Protein AF-A0A540KIE6-F1 (afdb_monomer_lite)

Secondary structure (DSSP, 8-state):
-PPP--------PPPSSHHHHHHHHHHHHHHHS-TTS-HHHHHHHHHHTS-GGGSPPPPTT----EETT-BHHHHHHHHHHHT-SEEEEE-TTS-TT--HHHHEEEEEEHHHHHHHHHHHTS---------TTHHHHHHHTTS------SSS---SSSTT----TTHHHHHHTSHHHHH-BGGGT--

pLDDT: mean 74.66, std 22.42, range [34.03, 97.38]

Radius of gyration: 31.2 Å; chains: 1; bounding box: 119×43×54 Å

Foldseek 3Di:
DDDDDPPPPDPPDDQPDLVSVLVVQLVVQLVPDDPPDDPVRSSVVSVVPPDPVSDDDDDPPLADEAEQQAALLVVVVSCVVSVHFKHWYAYPPDDPPDDPVRGTQAMDGPVLVVVVLVVVPDDDPPPDDPDVPVVVVVVVVVDDDDDDDPPPDPDDPPVPPPCPPCNVVCSSVDPVRGRDGNNVRGD

Structure (mmCIF, N/CA/C/O backbone):
data_AF-A0A540KIE6-F1
#
_entry.id   AF-A0A540KIE6-F1
#
loop_
_atom_site.group_PDB
_atom_site.id
_atom_site.type_symbol
_atom_site.label_atom_id
_atom_site.label_alt_id
_atom_site.label_comp_id
_atom_site.label_asym_id
_atom_site.label_entity_id
_atom_site.label_seq_id
_atom_site.pdbx_PDB_ins_code
_atom_site.Cartn_x
_atom_site.Cartn_y
_atom_site.Cartn_z
_atom_site.occupancy
_atom_site.B_iso_or_equiv
_atom_site.auth_seq_id
_atom_site.auth_comp_id
_atom_site.auth_asym_id
_atom_site.auth_atom_id
_atom_site.pdbx_PDB_model_num
ATOM 1 N N . MET A 1 1 ? -58.449 9.244 36.724 1.00 41.16 1 MET A N 1
ATOM 2 C CA . MET A 1 1 ? -58.135 8.186 35.742 1.00 41.16 1 MET A CA 1
ATOM 3 C C . MET A 1 1 ? -56.963 8.678 34.919 1.00 41.16 1 MET A C 1
ATOM 5 O O . MET A 1 1 ? -57.109 9.684 34.240 1.00 41.16 1 MET A O 1
ATOM 9 N N . GLY A 1 2 ? -55.793 8.067 35.103 1.00 37.78 2 GLY A N 1
ATOM 10 C CA . GLY A 1 2 ? -54.572 8.436 34.393 1.00 37.78 2 GLY A CA 1
ATOM 11 C C . GLY A 1 2 ? -54.542 7.791 33.015 1.00 37.78 2 GLY A C 1
ATOM 12 O O . GLY A 1 2 ? -54.806 6.598 32.886 1.00 37.78 2 GLY A O 1
ATOM 13 N N . VAL A 1 3 ? -54.234 8.587 31.999 1.00 39.38 3 VAL A N 1
ATOM 14 C CA . VAL A 1 3 ? -53.802 8.088 30.694 1.00 39.38 3 VAL A CA 1
ATOM 15 C C . VAL A 1 3 ? -52.316 7.730 30.803 1.00 39.38 3 VAL A C 1
ATOM 17 O O . VAL A 1 3 ? -51.543 8.559 31.289 1.00 39.38 3 VAL A O 1
ATOM 20 N N . PRO A 1 4 ? -51.892 6.513 30.427 1.00 41.25 4 PRO A N 1
ATOM 21 C CA . PRO A 1 4 ? -50.485 6.160 30.479 1.00 41.25 4 PRO A CA 1
ATOM 22 C C . PRO A 1 4 ? -49.750 6.895 29.357 1.00 41.25 4 PRO A C 1
ATOM 24 O O . PRO A 1 4 ? -50.141 6.836 28.191 1.00 41.25 4 PRO A O 1
ATOM 27 N N . ALA A 1 5 ? -48.678 7.593 29.724 1.00 40.72 5 ALA A N 1
ATOM 28 C CA . ALA A 1 5 ? -47.692 8.072 28.774 1.00 40.72 5 ALA A CA 1
ATOM 29 C C . ALA A 1 5 ? -47.007 6.848 28.156 1.00 40.72 5 ALA A C 1
ATOM 31 O O . ALA A 1 5 ? -46.321 6.094 28.848 1.00 40.72 5 ALA A O 1
ATOM 32 N N . VAL A 1 6 ? -47.217 6.636 26.858 1.00 41.19 6 VAL A N 1
ATOM 33 C CA . VAL A 1 6 ? -46.386 5.729 26.070 1.00 41.19 6 VAL A CA 1
ATOM 34 C C . VAL A 1 6 ? -44.994 6.350 26.035 1.00 41.19 6 VAL A C 1
ATOM 36 O O . VAL A 1 6 ? -44.764 7.346 25.354 1.00 41.19 6 VAL A O 1
ATOM 39 N N . MET A 1 7 ? -44.080 5.787 26.824 1.00 35.28 7 MET A N 1
ATOM 40 C CA . MET A 1 7 ? -42.651 5.986 26.636 1.00 35.28 7 MET A CA 1
ATOM 41 C C . MET A 1 7 ? -42.306 5.402 25.270 1.00 35.28 7 MET A C 1
ATOM 43 O O . MET A 1 7 ? -42.237 4.187 25.100 1.00 35.28 7 MET A O 1
ATOM 47 N N . THR A 1 8 ? -42.124 6.270 24.281 1.00 37.09 8 THR A N 1
ATOM 48 C CA . THR A 1 8 ? -41.369 5.935 23.080 1.00 37.09 8 THR A CA 1
ATOM 49 C C . THR A 1 8 ? -39.971 5.541 23.542 1.00 37.09 8 THR A C 1
ATOM 51 O O . THR A 1 8 ? -39.165 6.408 23.883 1.00 37.09 8 THR A O 1
ATOM 54 N N . MET A 1 9 ? -39.715 4.232 23.631 1.00 40.41 9 MET A N 1
ATOM 55 C CA . MET A 1 9 ? -38.357 3.696 23.671 1.00 40.41 9 MET A CA 1
ATOM 56 C C . MET A 1 9 ? -37.622 4.337 22.502 1.00 40.41 9 MET A C 1
ATOM 58 O O . MET A 1 9 ? -38.071 4.228 21.361 1.00 40.41 9 MET A O 1
ATOM 62 N N . GLY A 1 10 ? -36.565 5.087 22.809 1.00 37.16 10 GLY A N 1
ATOM 63 C CA . GLY A 1 10 ? -35.717 5.663 21.785 1.00 37.16 10 GLY A CA 1
ATOM 64 C C . GLY A 1 10 ? -35.230 4.531 20.897 1.00 37.16 10 GLY A C 1
ATOM 65 O O . GLY A 1 10 ? -34.537 3.631 21.369 1.00 37.16 10 GLY A O 1
ATOM 66 N N . GLU A 1 11 ? -35.615 4.566 19.624 1.00 41.56 11 GLU A N 1
ATOM 67 C CA . GLU A 1 11 ? -34.842 3.919 18.578 1.00 41.56 11 GLU A CA 1
ATOM 68 C C . GLU A 1 11 ? -33.439 4.524 18.665 1.00 41.56 11 GLU A C 1
ATOM 70 O O . GLU A 1 11 ? -33.181 5.617 18.157 1.00 41.56 11 GLU A O 1
ATOM 75 N N . GLY A 1 12 ? -32.543 3.841 19.383 1.00 48.75 12 GLY A N 1
ATOM 76 C CA . GLY A 1 12 ? -31.109 4.008 19.222 1.00 48.75 12 GLY A CA 1
ATOM 77 C C . GLY A 1 12 ? -30.826 3.702 17.763 1.00 48.75 12 GLY A C 1
ATOM 78 O O . GLY A 1 12 ? -30.823 2.540 17.360 1.00 48.75 12 GLY A O 1
ATOM 79 N N . GLY A 1 13 ? -30.776 4.763 16.956 1.00 53.84 13 GLY A N 1
ATOM 80 C CA . GLY A 1 13 ? -30.792 4.671 15.506 1.00 53.84 13 GLY A CA 1
ATOM 81 C C . GLY A 1 13 ? -29.710 3.717 15.035 1.00 53.84 13 GLY A C 1
ATOM 82 O O . GLY A 1 13 ? -28.558 3.834 15.450 1.00 53.84 13 GLY A O 1
ATOM 83 N N . SER A 1 14 ? -30.091 2.766 14.182 1.00 64.56 14 SER A N 1
ATOM 84 C CA . SER A 1 14 ? -29.147 1.816 13.605 1.00 64.56 14 SER A CA 1
ATOM 85 C C . SER A 1 14 ? -27.935 2.568 13.038 1.00 64.56 14 SER A C 1
ATOM 87 O O . SER A 1 14 ? -28.122 3.618 12.406 1.00 64.56 14 SER A O 1
ATOM 89 N N . PRO A 1 15 ? -26.701 2.080 13.251 1.00 64.94 15 PRO A N 1
ATOM 90 C CA . PRO A 1 15 ? -25.516 2.863 12.929 1.00 64.94 15 PRO A CA 1
ATOM 91 C C . PRO A 1 15 ? -25.488 3.141 11.428 1.00 64.94 15 PRO A C 1
ATOM 93 O O . PRO A 1 15 ? -25.654 2.232 10.611 1.00 64.94 15 PRO A O 1
ATOM 96 N N . ARG A 1 16 ? -25.333 4.420 11.071 1.00 77.38 16 ARG A N 1
ATOM 97 C CA . ARG A 1 16 ? -25.523 4.910 9.695 1.00 77.38 16 ARG A CA 1
ATOM 98 C C . ARG A 1 16 ? -24.433 4.454 8.722 1.00 77.38 16 ARG A C 1
ATOM 100 O O . ARG A 1 16 ? -24.650 4.528 7.517 1.00 77.38 16 ARG A O 1
ATOM 107 N N . SER A 1 17 ? -23.294 3.980 9.225 1.00 86.62 17 SER A N 1
ATOM 108 C CA . SER A 1 17 ? -22.192 3.434 8.430 1.00 86.62 17 SER A CA 1
ATOM 109 C C . SER A 1 17 ? -21.585 2.206 9.125 1.00 86.62 17 SER A C 1
ATOM 111 O O . SER A 1 17 ? -21.769 2.036 10.336 1.00 86.62 17 SER A O 1
ATOM 113 N N . PRO A 1 18 ? -20.900 1.311 8.397 1.00 84.44 18 PRO A N 1
ATOM 114 C CA . PRO A 1 18 ? -20.257 0.154 9.008 1.00 84.44 18 PRO A CA 1
ATOM 115 C C . PRO A 1 18 ? -19.119 0.544 9.971 1.00 84.44 18 PRO A C 1
ATOM 117 O O . PRO A 1 18 ? -18.938 -0.128 10.980 1.00 84.44 18 PRO A O 1
ATOM 120 N N . GLU A 1 19 ? -18.444 1.675 9.759 1.00 88.75 19 GLU A N 1
ATOM 121 C CA . GLU A 1 19 ? -17.469 2.242 10.707 1.00 88.75 19 GLU A CA 1
ATOM 122 C C . GLU A 1 19 ? -18.147 2.661 12.019 1.00 88.75 19 GLU A C 1
ATOM 124 O O . GLU A 1 19 ? -17.619 2.420 13.102 1.00 88.75 19 GLU A O 1
ATOM 129 N N . ALA A 1 20 ? -19.350 3.242 11.943 1.00 89.00 20 ALA A N 1
ATOM 130 C CA . ALA A 1 20 ? -20.111 3.624 13.130 1.00 89.00 20 ALA A CA 1
ATOM 131 C C . ALA A 1 20 ? -20.556 2.404 13.958 1.00 89.00 20 ALA A C 1
ATOM 133 O O . ALA A 1 20 ? -20.648 2.500 15.179 1.00 89.00 20 ALA A O 1
ATOM 134 N N . LYS A 1 21 ? -20.793 1.246 13.318 1.00 89.75 21 LYS A N 1
ATOM 135 C CA . LYS A 1 21 ? -21.078 -0.015 14.030 1.00 89.75 21 LYS A CA 1
ATOM 136 C C . LYS A 1 21 ? -19.885 -0.454 14.876 1.00 89.75 21 LYS A C 1
ATOM 138 O O . LYS A 1 21 ? -20.074 -0.846 16.021 1.00 89.75 21 LYS A O 1
ATOM 143 N N . LEU A 1 22 ? -18.678 -0.361 14.315 1.00 90.62 22 LEU A N 1
ATOM 144 C CA . LEU A 1 22 ? -17.443 -0.693 15.023 1.00 90.62 22 LEU A CA 1
ATOM 145 C C . LEU A 1 22 ? -17.213 0.252 16.209 1.00 90.62 22 LEU A C 1
ATOM 147 O O . LEU A 1 22 ? -16.890 -0.206 17.299 1.00 90.62 22 LEU A O 1
ATOM 151 N N . GLY A 1 23 ? -17.432 1.557 16.013 1.00 90.75 23 GLY A N 1
ATOM 152 C CA . GLY A 1 23 ? -17.342 2.548 17.088 1.00 90.75 23 GLY A CA 1
ATOM 153 C C . GLY A 1 23 ? -18.275 2.228 18.256 1.00 90.75 23 GLY A C 1
ATOM 154 O O . GLY A 1 23 ? -17.824 2.175 19.395 1.00 90.75 23 GLY A O 1
ATOM 155 N N . MET A 1 24 ? -19.540 1.908 17.968 1.00 91.12 24 MET A N 1
ATOM 156 C CA . MET A 1 24 ? -20.500 1.508 19.003 1.00 91.12 24 MET A CA 1
ATOM 157 C C . MET A 1 24 ? -20.101 0.214 19.717 1.00 91.12 24 MET A C 1
ATOM 159 O O . MET A 1 24 ? -20.224 0.132 20.931 1.00 91.12 24 MET A O 1
ATOM 163 N N . GLN A 1 25 ? -19.558 -0.773 18.998 1.00 90.31 25 GLN A N 1
ATOM 164 C CA . GLN A 1 25 ? -19.052 -1.995 19.627 1.00 90.31 25 GLN A CA 1
ATOM 165 C C . GLN A 1 25 ? -17.919 -1.697 20.625 1.00 90.31 25 GLN A C 1
ATOM 167 O O . GLN A 1 25 ? -17.858 -2.309 21.688 1.00 90.31 25 GLN A O 1
ATOM 172 N N . VAL A 1 26 ? -17.021 -0.765 20.295 1.00 91.50 26 VAL A N 1
ATOM 173 C CA . VAL A 1 26 ? -15.937 -0.351 21.200 1.00 91.50 26 VAL A CA 1
ATOM 174 C C . VAL A 1 26 ? -16.486 0.418 22.407 1.00 91.50 26 VAL A C 1
ATOM 176 O O . VAL A 1 26 ? -16.000 0.212 23.516 1.00 91.50 26 VAL A O 1
ATOM 179 N N . GLU A 1 27 ? -17.507 1.258 22.224 1.00 90.94 27 GLU A N 1
ATOM 180 C CA . GLU A 1 27 ? -18.200 1.952 23.322 1.00 90.94 27 GLU A CA 1
ATOM 181 C C . GLU A 1 27 ? -18.899 0.965 24.274 1.00 90.94 27 GLU A C 1
ATOM 183 O O . GLU A 1 27 ? -18.727 1.060 25.489 1.00 90.94 27 GLU A O 1
ATOM 188 N N . ASP A 1 28 ? -19.592 -0.046 23.742 1.00 91.38 28 ASP A N 1
ATOM 189 C CA . ASP A 1 28 ? -20.232 -1.093 24.547 1.00 91.38 28 ASP A CA 1
ATOM 190 C C . ASP A 1 28 ? -19.197 -1.873 25.385 1.00 91.38 28 ASP A C 1
ATOM 192 O O . ASP A 1 28 ? -19.426 -2.172 26.560 1.00 91.38 28 ASP A O 1
ATOM 196 N N . LEU A 1 29 ? -18.030 -2.180 24.800 1.00 90.69 29 LEU A N 1
ATOM 197 C CA . LEU A 1 29 ? -16.915 -2.827 25.506 1.00 90.69 29 LEU A CA 1
ATOM 198 C C . LEU A 1 29 ? -16.292 -1.910 26.566 1.00 90.69 29 LEU A C 1
ATOM 200 O O . LEU A 1 29 ? -15.901 -2.369 27.640 1.00 90.69 29 LEU A O 1
ATOM 204 N N . TRP A 1 30 ? -16.230 -0.608 26.293 1.00 89.62 30 TRP A N 1
ATOM 205 C CA . TRP A 1 30 ? -15.729 0.377 27.240 1.00 89.62 30 TRP A CA 1
ATOM 206 C C . TRP A 1 30 ? -16.597 0.446 28.496 1.00 89.62 30 TRP A C 1
ATOM 208 O O . TRP A 1 30 ? -16.066 0.543 29.604 1.00 89.62 30 TRP A O 1
ATOM 218 N N . ASP A 1 31 ? -17.915 0.374 28.368 1.00 89.12 31 ASP A N 1
ATOM 219 C CA . ASP A 1 31 ? -18.823 0.522 29.508 1.00 89.12 31 ASP A CA 1
ATOM 220 C C . ASP A 1 31 ? -18.789 -0.665 30.479 1.00 89.12 31 ASP A C 1
ATOM 222 O O . ASP A 1 31 ? -19.030 -0.492 31.677 1.00 89.12 31 ASP A O 1
ATOM 226 N N . VAL A 1 32 ? -18.429 -1.858 29.998 1.00 88.12 32 VAL A N 1
ATOM 227 C CA . VAL A 1 32 ? -18.346 -3.077 30.824 1.00 88.12 32 VAL A CA 1
ATOM 228 C C . VAL A 1 32 ? -16.968 -3.312 31.449 1.00 88.12 32 VAL A C 1
ATOM 230 O O . VAL A 1 32 ? -16.832 -4.176 32.317 1.00 88.12 32 VAL A O 1
ATOM 233 N N . GLN A 1 33 ? -15.948 -2.561 31.031 1.00 82.69 33 GLN A N 1
ATOM 234 C CA . GLN A 1 33 ? -14.570 -2.790 31.456 1.00 82.69 33 GLN A CA 1
ATOM 235 C C . GLN A 1 33 ? -14.307 -2.284 32.887 1.00 82.69 33 GLN A C 1
ATOM 237 O O . GLN A 1 33 ? -14.791 -1.224 33.294 1.00 82.69 33 GLN A O 1
ATOM 242 N N . GLU A 1 34 ? -13.519 -3.045 33.658 1.00 76.56 34 GLU A N 1
ATOM 243 C CA . GLU A 1 34 ? -13.349 -2.819 35.098 1.00 76.56 34 GLU A CA 1
ATOM 244 C C . GLU A 1 34 ? -12.796 -1.417 35.448 1.00 76.56 34 GLU A C 1
ATOM 246 O O . GLU A 1 34 ? -11.860 -0.939 34.800 1.00 76.56 34 GLU A O 1
ATOM 251 N N . PRO A 1 35 ? -13.283 -0.771 36.532 1.00 71.81 35 PRO A N 1
ATOM 252 C CA . PRO A 1 35 ? -12.873 0.586 36.925 1.00 71.81 35 PRO A CA 1
ATOM 253 C C . PRO A 1 35 ? -11.397 0.746 37.318 1.00 71.81 35 PRO A C 1
ATOM 255 O O . PRO A 1 35 ? -10.939 1.866 37.522 1.00 71.81 35 PRO A O 1
ATOM 258 N N . GLN A 1 36 ? -10.677 -0.362 37.500 1.00 77.00 36 GLN A N 1
ATOM 259 C CA . GLN A 1 36 ? -9.318 -0.388 38.047 1.00 77.00 36 GLN A CA 1
ATOM 260 C C . GLN A 1 36 ? -8.250 -0.073 36.985 1.00 77.00 36 GLN A C 1
ATOM 262 O O . GLN A 1 36 ? -7.100 0.182 37.338 1.00 77.00 36 GLN A O 1
ATOM 267 N N . LEU A 1 37 ? -8.605 -0.135 35.697 1.00 83.50 37 LEU A N 1
ATOM 268 C CA . LEU A 1 37 ? -7.672 0.086 34.596 1.00 83.50 37 LEU A CA 1
ATOM 269 C C . LEU A 1 37 ? -7.467 1.576 34.331 1.00 83.50 37 LEU A C 1
ATOM 271 O O . LEU A 1 37 ? -8.404 2.377 34.383 1.00 83.50 37 LEU A O 1
ATOM 275 N N . SER A 1 38 ? -6.239 1.949 33.973 1.00 89.19 38 SER A N 1
ATOM 276 C CA . SER A 1 38 ? -5.991 3.272 33.407 1.00 89.19 38 SER A CA 1
ATOM 277 C C . SER A 1 38 ? -6.729 3.430 32.066 1.00 89.19 38 SER A C 1
ATOM 279 O O . SER A 1 38 ? -7.013 2.437 31.391 1.00 89.19 38 SER A O 1
ATOM 281 N N . PRO A 1 39 ? -7.013 4.665 31.612 1.00 88.88 39 PRO A N 1
ATOM 282 C CA . PRO A 1 39 ? -7.710 4.885 30.343 1.00 88.88 39 PRO A CA 1
ATOM 283 C C . PRO A 1 39 ? -7.064 4.189 29.130 1.00 88.88 39 PRO A C 1
ATOM 285 O O . PRO A 1 39 ? -7.780 3.680 28.273 1.00 88.88 39 PRO A O 1
ATOM 288 N N . ASN A 1 40 ? -5.728 4.116 29.072 1.00 90.56 40 ASN A N 1
ATOM 289 C CA . ASN A 1 40 ? -5.012 3.441 27.982 1.00 90.56 40 ASN A CA 1
ATOM 290 C C . ASN A 1 40 ? -5.167 1.916 28.040 1.00 90.56 40 ASN A C 1
ATOM 292 O O . ASN A 1 40 ? -5.411 1.286 27.016 1.00 90.56 40 ASN A O 1
ATOM 296 N N . GLU A 1 41 ? -5.050 1.318 29.227 1.00 91.31 41 GLU A N 1
ATOM 297 C CA . GLU A 1 41 ? -5.246 -0.127 29.410 1.00 91.31 41 GLU A CA 1
ATOM 298 C C . GLU A 1 41 ? -6.687 -0.525 29.100 1.00 91.31 41 GLU A C 1
ATOM 300 O O . GLU A 1 41 ? -6.932 -1.546 28.462 1.00 91.31 41 GLU A O 1
ATOM 305 N N . LYS A 1 42 ? -7.639 0.328 29.488 1.00 91.12 42 LYS A N 1
ATOM 306 C CA . LYS A 1 42 ? -9.052 0.160 29.176 1.00 91.12 42 LYS A CA 1
ATOM 307 C C . LYS A 1 42 ? -9.300 0.175 27.661 1.00 91.12 42 LYS A C 1
ATOM 309 O O . LYS A 1 42 ? -10.012 -0.693 27.165 1.00 91.12 42 LYS A O 1
ATOM 314 N N . LEU A 1 43 ? -8.682 1.105 26.920 1.00 90.88 43 LEU A N 1
ATOM 315 C CA . LEU A 1 43 ? -8.802 1.184 25.455 1.00 90.88 43 LEU A CA 1
ATOM 316 C C . LEU A 1 43 ? -8.187 -0.045 24.778 1.00 90.88 43 LEU A C 1
ATOM 318 O O . LEU A 1 43 ? -8.817 -0.637 23.904 1.00 90.88 43 LEU A O 1
ATOM 322 N N . ASN A 1 44 ? -6.986 -0.446 25.198 1.00 91.56 44 ASN A N 1
ATOM 323 C CA . ASN A 1 44 ? -6.312 -1.622 24.649 1.00 91.56 44 ASN A CA 1
ATOM 324 C C . ASN A 1 44 ? -7.153 -2.889 24.847 1.00 91.56 44 ASN A C 1
ATOM 326 O O . ASN A 1 44 ? -7.364 -3.625 23.888 1.00 91.56 44 ASN A O 1
ATOM 330 N N . ALA A 1 45 ? -7.715 -3.091 26.044 1.00 90.94 45 ALA A N 1
ATOM 331 C CA . ALA A 1 45 ? -8.585 -4.231 26.333 1.00 90.94 45 ALA A CA 1
ATOM 332 C C . ALA A 1 45 ? -9.851 -4.259 25.456 1.00 90.94 45 ALA A C 1
ATOM 334 O O . ALA A 1 45 ? -10.297 -5.330 25.048 1.00 90.94 45 ALA A O 1
ATOM 335 N N . CYS A 1 46 ? -10.413 -3.093 25.112 1.00 91.31 46 CYS A N 1
ATOM 336 C CA . CYS A 1 46 ? -11.539 -3.029 24.176 1.00 91.31 46 CYS A CA 1
ATOM 337 C C . CYS A 1 46 ? -11.129 -3.535 22.784 1.00 91.31 46 CYS A C 1
ATOM 339 O O . CYS A 1 46 ? -11.849 -4.328 22.183 1.00 91.31 46 CYS A O 1
ATOM 341 N N . PHE A 1 47 ? -9.961 -3.124 22.281 1.00 92.00 47 PHE A N 1
ATOM 342 C CA . PHE A 1 47 ? -9.470 -3.565 20.971 1.00 92.00 47 PHE A CA 1
ATOM 343 C C . PHE A 1 47 ? -8.953 -5.011 20.957 1.00 92.00 47 PHE A C 1
ATOM 345 O O . PHE A 1 47 ? -9.032 -5.652 19.913 1.00 92.00 47 PHE A O 1
ATOM 352 N N . GLU A 1 48 ? -8.508 -5.574 22.085 1.00 91.12 48 GLU A N 1
ATOM 353 C CA . GLU A 1 48 ? -8.179 -7.008 22.192 1.00 91.12 48 GLU A CA 1
ATOM 354 C C . GLU A 1 48 ? -9.386 -7.909 21.877 1.00 91.12 48 GLU A C 1
ATOM 356 O O . GLU A 1 48 ? -9.228 -8.993 21.315 1.00 91.12 48 GLU A O 1
ATOM 361 N N . GLY A 1 49 ? -10.601 -7.448 22.196 1.00 87.12 49 GLY A N 1
ATOM 362 C CA . GLY A 1 49 ? -11.851 -8.144 21.886 1.00 87.12 49 GLY A CA 1
ATOM 363 C C . GLY A 1 49 ? -12.363 -7.947 20.454 1.00 87.12 49 GLY A C 1
ATOM 364 O O . GLY A 1 49 ? -13.353 -8.576 20.072 1.00 87.12 49 GLY A O 1
ATOM 365 N N . VAL A 1 50 ? -11.726 -7.085 19.656 1.00 91.62 50 VAL A N 1
ATOM 366 C CA . VAL A 1 50 ? -12.174 -6.718 18.307 1.00 91.62 50 VAL A CA 1
ATOM 367 C C . VAL A 1 50 ? -11.167 -7.237 17.273 1.00 91.62 50 VAL A C 1
ATOM 369 O O . VAL A 1 50 ? -10.092 -6.658 17.116 1.00 91.62 50 VAL A O 1
ATOM 372 N N . PRO A 1 51 ? -11.481 -8.312 16.523 1.00 92.00 51 PRO A N 1
ATOM 373 C CA . PRO A 1 51 ? -10.577 -8.801 15.489 1.00 92.00 51 PRO A CA 1
ATOM 374 C C . PRO A 1 51 ? -10.482 -7.798 14.332 1.00 92.00 51 PRO A C 1
ATOM 376 O O . PRO A 1 51 ? -11.451 -7.115 14.007 1.00 92.00 51 PRO A O 1
ATOM 379 N N . VAL A 1 52 ? -9.348 -7.776 13.625 1.00 89.81 52 VAL A N 1
ATOM 380 C CA . VAL A 1 52 ? -9.150 -6.904 12.446 1.00 89.81 52 VAL A CA 1
ATOM 381 C C . VAL A 1 52 ? -10.211 -7.154 11.362 1.00 89.81 52 VAL A C 1
ATOM 383 O O . VAL A 1 52 ? -10.616 -6.233 10.664 1.00 89.81 52 VAL A O 1
ATOM 386 N N . SER A 1 53 ? -10.744 -8.375 11.267 1.00 89.00 53 SER A N 1
ATOM 387 C CA . SER A 1 53 ? -11.833 -8.720 10.343 1.00 89.00 53 SER A CA 1
ATOM 388 C C . SER A 1 53 ? -13.176 -8.048 10.660 1.00 89.00 53 SER A C 1
ATOM 390 O O . SER A 1 53 ? -14.093 -8.135 9.849 1.00 89.00 53 SER A O 1
ATOM 392 N N . ALA A 1 54 ? -13.332 -7.431 11.837 1.00 90.38 54 ALA A N 1
ATOM 393 C CA . ALA A 1 54 ? -14.518 -6.647 12.183 1.00 90.38 54 ALA A CA 1
ATOM 394 C C . ALA A 1 54 ? -14.512 -5.257 11.527 1.00 90.38 54 ALA A C 1
ATOM 396 O O . ALA A 1 54 ? -15.557 -4.607 11.457 1.00 90.38 54 ALA A O 1
ATOM 397 N N . PHE A 1 55 ? -13.356 -4.798 11.039 1.00 90.00 55 PHE A N 1
ATOM 398 C CA . PHE A 1 55 ? -13.264 -3.545 10.307 1.00 90.00 55 PHE A CA 1
ATOM 399 C C . PHE A 1 55 ? -13.950 -3.691 8.944 1.00 90.00 55 PHE A C 1
ATOM 401 O O . PHE A 1 55 ? -13.855 -4.748 8.313 1.00 90.00 55 PHE A O 1
ATOM 408 N N . PRO A 1 56 ? -14.654 -2.647 8.475 1.00 87.56 56 PRO A N 1
ATOM 409 C CA . PRO A 1 56 ? -15.303 -2.694 7.177 1.00 87.56 56 PRO A CA 1
ATOM 410 C C . PRO A 1 56 ? -14.278 -2.991 6.076 1.00 87.56 56 PRO A C 1
ATOM 412 O O . PRO A 1 56 ? -13.221 -2.352 6.046 1.00 87.56 56 PRO A O 1
ATOM 415 N N . PRO A 1 57 ? -14.574 -3.933 5.163 1.00 81.62 57 PRO A N 1
ATOM 416 C CA . PRO A 1 57 ? -13.706 -4.173 4.026 1.00 81.62 57 PRO A CA 1
ATOM 417 C C . PRO A 1 57 ? -13.649 -2.917 3.156 1.00 81.62 57 PRO A C 1
ATOM 419 O O . PRO A 1 57 ? -14.637 -2.186 3.023 1.00 81.62 57 PRO A O 1
ATOM 422 N N . ALA A 1 58 ? -12.495 -2.688 2.533 1.00 77.44 58 ALA A N 1
ATOM 423 C CA . ALA A 1 58 ? -12.400 -1.681 1.491 1.00 77.44 58 ALA A CA 1
ATOM 424 C C . ALA A 1 58 ? -13.405 -2.016 0.368 1.00 77.44 58 ALA A C 1
ATOM 426 O O . ALA A 1 58 ? -13.607 -3.195 0.061 1.00 77.44 58 ALA A O 1
ATOM 427 N N . PRO A 1 59 ? -14.031 -1.012 -0.267 1.00 79.19 59 PRO A N 1
ATOM 428 C CA . PRO A 1 59 ? -14.806 -1.229 -1.482 1.00 79.19 59 PRO A CA 1
ATOM 429 C C . PRO A 1 59 ? -13.974 -2.002 -2.514 1.00 79.19 59 PRO A C 1
ATOM 431 O O . PRO A 1 59 ? -12.793 -1.700 -2.690 1.00 79.19 59 PRO A O 1
ATOM 434 N N . GLU A 1 60 ? -14.592 -2.951 -3.225 1.00 66.25 60 GLU A N 1
ATOM 435 C CA . GLU A 1 60 ? -13.918 -3.906 -4.132 1.00 66.25 60 GLU A CA 1
ATOM 436 C C . GLU A 1 60 ? -13.021 -3.252 -5.208 1.00 66.25 60 GLU A C 1
ATOM 438 O O . GLU A 1 60 ? -12.139 -3.904 -5.752 1.00 66.25 60 GLU A O 1
ATOM 443 N N . ASN A 1 61 ? -13.187 -1.950 -5.472 1.00 66.19 61 ASN A N 1
ATOM 444 C CA . ASN A 1 61 ? -12.434 -1.194 -6.479 1.00 66.19 61 ASN A CA 1
ATOM 445 C C . ASN A 1 61 ? -11.421 -0.184 -5.903 1.00 66.19 61 ASN A C 1
ATOM 447 O O . ASN A 1 61 ? -10.935 0.669 -6.647 1.00 66.19 61 ASN A O 1
ATOM 451 N N . GLN A 1 62 ? -11.148 -0.195 -4.594 1.00 74.62 62 GLN A N 1
ATOM 452 C CA . GLN A 1 62 ? -10.319 0.843 -3.964 1.00 74.62 62 GLN A CA 1
ATOM 453 C C . GLN A 1 62 ? -8.869 0.417 -3.694 1.00 74.62 62 GLN A C 1
ATOM 455 O O . GLN A 1 62 ? -8.010 1.283 -3.524 1.00 74.62 62 GLN A O 1
ATOM 460 N N . VAL A 1 63 ? -8.571 -0.883 -3.666 1.00 86.56 63 VAL A N 1
ATOM 461 C CA . VAL A 1 63 ? -7.202 -1.353 -3.423 1.00 86.56 63 VAL A CA 1
ATOM 462 C C . VAL A 1 63 ? -6.414 -1.295 -4.727 1.00 86.56 63 VAL A C 1
ATOM 464 O O . VAL A 1 63 ? -6.733 -1.982 -5.692 1.00 86.56 63 VAL A O 1
ATOM 467 N N . ILE A 1 64 ? -5.393 -0.441 -4.754 1.00 93.19 64 ILE A N 1
ATOM 468 C CA . ILE A 1 64 ? -4.449 -0.349 -5.867 1.00 93.19 64 ILE A CA 1
ATOM 469 C C . ILE A 1 64 ? -3.268 -1.248 -5.547 1.00 93.19 64 ILE A C 1
ATOM 471 O O . ILE A 1 64 ? -2.579 -1.033 -4.554 1.00 93.19 64 ILE A O 1
ATOM 475 N N . GLU A 1 65 ? -3.043 -2.239 -6.396 1.00 94.38 65 GLU A N 1
ATOM 476 C CA . GLU A 1 65 ? -1.925 -3.170 -6.301 1.00 94.38 65 GLU A CA 1
ATOM 477 C C . GLU A 1 65 ? -0.877 -2.826 -7.359 1.00 94.38 65 GLU A C 1
ATOM 479 O O . GLU A 1 65 ? -1.214 -2.424 -8.476 1.00 94.38 65 GLU A O 1
ATOM 484 N N . ILE A 1 66 ? 0.400 -2.990 -7.019 1.00 96.94 66 ILE A N 1
ATOM 485 C CA . ILE A 1 66 ? 1.514 -2.761 -7.942 1.00 96.94 66 ILE A CA 1
ATOM 486 C C . ILE A 1 66 ? 2.195 -4.097 -8.225 1.00 96.94 66 ILE A C 1
ATOM 488 O O . ILE A 1 66 ? 2.540 -4.834 -7.308 1.00 96.94 66 ILE A O 1
ATOM 492 N N . LYS A 1 67 ? 2.393 -4.434 -9.501 1.00 97.25 67 LYS A N 1
ATOM 493 C CA . LYS A 1 67 ? 3.066 -5.682 -9.884 1.00 97.25 67 LYS A CA 1
ATOM 494 C C . LYS A 1 67 ? 4.559 -5.622 -9.577 1.00 97.25 67 LYS A C 1
ATOM 496 O O . LYS A 1 67 ? 5.177 -4.573 -9.763 1.00 97.25 67 LYS A O 1
ATOM 501 N N . SER A 1 68 ? 5.148 -6.747 -9.189 1.00 97.25 68 SER A N 1
ATOM 502 C CA . SER A 1 68 ? 6.556 -6.856 -8.798 1.00 97.25 68 SER A CA 1
ATOM 503 C C . SER A 1 68 ? 7.544 -6.529 -9.934 1.00 97.25 68 SER A C 1
ATOM 505 O O . SER A 1 68 ? 8.659 -6.086 -9.669 1.00 97.25 68 SER A O 1
ATOM 507 N N . ASP A 1 69 ? 7.141 -6.675 -11.201 1.00 97.06 69 ASP A N 1
ATOM 508 C CA . ASP A 1 69 ? 7.910 -6.292 -12.398 1.00 97.06 69 ASP A CA 1
ATOM 509 C C . ASP A 1 69 ? 7.718 -4.829 -12.849 1.00 97.06 69 ASP A C 1
ATOM 511 O O . ASP A 1 69 ? 8.370 -4.383 -13.798 1.00 97.06 69 ASP A O 1
ATOM 515 N N . THR A 1 70 ? 6.851 -4.062 -12.177 1.00 97.38 70 THR A N 1
ATOM 516 C CA . THR A 1 70 ? 6.644 -2.633 -12.459 1.00 97.38 70 THR A CA 1
ATOM 517 C C . THR A 1 70 ? 7.939 -1.868 -12.190 1.00 97.38 70 THR A C 1
ATOM 519 O O . THR A 1 70 ? 8.593 -2.104 -11.175 1.00 97.38 70 THR A O 1
ATOM 522 N N . SER A 1 71 ? 8.317 -0.925 -13.058 1.00 95.44 71 SER A N 1
ATOM 523 C CA . SER A 1 71 ? 9.468 -0.052 -12.791 1.00 95.44 71 SER A CA 1
ATOM 524 C C . SER A 1 71 ? 9.169 0.958 -11.682 1.00 95.44 71 SER A C 1
ATOM 526 O O . SER A 1 71 ? 8.020 1.366 -11.502 1.00 95.44 71 SER A O 1
ATOM 528 N N . LEU A 1 72 ? 10.196 1.445 -10.977 1.00 93.94 72 LEU A N 1
ATOM 529 C CA . LEU A 1 72 ? 10.011 2.489 -9.957 1.00 93.94 72 LEU A CA 1
ATOM 530 C C . LEU A 1 72 ? 9.365 3.757 -10.524 1.00 93.94 72 LEU A C 1
ATOM 532 O O . LEU A 1 72 ? 8.507 4.360 -9.879 1.00 93.94 72 LEU A O 1
ATOM 536 N N . ALA A 1 73 ? 9.733 4.135 -11.750 1.00 93.25 73 ALA A N 1
ATOM 537 C CA . ALA A 1 73 ? 9.142 5.277 -12.439 1.00 93.25 73 ALA A CA 1
ATOM 538 C C . ALA A 1 73 ? 7.623 5.130 -12.610 1.00 93.25 73 ALA A C 1
ATOM 540 O O . ALA A 1 73 ? 6.873 6.071 -12.335 1.00 93.25 73 ALA A O 1
ATOM 541 N N . GLU A 1 74 ? 7.166 3.949 -13.031 1.00 95.62 74 GLU A N 1
ATOM 542 C CA . GLU A 1 74 ? 5.739 3.693 -13.208 1.00 95.62 74 GLU A CA 1
ATOM 543 C C . GLU A 1 74 ? 5.033 3.520 -11.855 1.00 95.62 74 GLU A C 1
ATOM 545 O O . GLU A 1 74 ? 3.933 4.040 -11.682 1.00 95.62 74 GLU A O 1
ATOM 550 N N . ALA A 1 75 ? 5.682 2.914 -10.856 1.00 95.75 75 ALA A N 1
ATOM 551 C CA . ALA A 1 75 ? 5.150 2.817 -9.497 1.00 95.75 75 ALA A CA 1
ATOM 552 C C . ALA A 1 75 ? 4.896 4.204 -8.879 1.00 95.75 75 ALA A C 1
ATOM 554 O O . ALA A 1 75 ? 3.796 4.477 -8.401 1.00 95.75 75 ALA A O 1
ATOM 555 N N . VAL A 1 76 ? 5.860 5.130 -8.969 1.00 94.62 76 VAL A N 1
ATOM 556 C CA . VAL A 1 76 ? 5.694 6.527 -8.522 1.00 94.62 76 VAL A CA 1
ATOM 557 C C . VAL A 1 76 ? 4.539 7.215 -9.243 1.00 94.62 76 VAL A C 1
ATOM 559 O O . VAL A 1 76 ? 3.766 7.955 -8.625 1.00 94.62 76 VAL A O 1
ATOM 562 N N . LYS A 1 77 ? 4.389 6.966 -10.546 1.00 95.31 77 LYS A N 1
ATOM 563 C CA . LYS A 1 77 ? 3.284 7.507 -11.338 1.00 95.31 77 LYS A CA 1
ATOM 564 C C . LYS A 1 77 ? 1.933 6.956 -10.880 1.00 95.31 77 LYS A C 1
ATOM 566 O O . LYS A 1 77 ? 1.023 7.759 -10.687 1.00 95.31 77 LYS A O 1
ATOM 571 N N . ILE A 1 78 ? 1.815 5.649 -10.635 1.00 96.00 78 ILE A N 1
ATOM 572 C CA . ILE A 1 78 ? 0.601 5.014 -10.096 1.00 96.00 78 ILE A CA 1
ATOM 573 C C . ILE A 1 78 ? 0.244 5.632 -8.738 1.00 96.00 78 ILE A C 1
ATOM 575 O O . ILE A 1 78 ? -0.854 6.165 -8.575 1.00 96.00 78 ILE A O 1
ATOM 579 N N . LEU A 1 79 ? 1.184 5.654 -7.788 1.00 95.38 79 LEU A N 1
ATOM 580 C CA . LEU A 1 79 ? 0.951 6.215 -6.452 1.00 95.38 79 LEU A CA 1
ATOM 581 C C . LEU A 1 79 ? 0.488 7.683 -6.527 1.00 95.38 79 LEU A C 1
ATOM 583 O O . LEU A 1 79 ? -0.491 8.073 -5.887 1.00 95.38 79 LEU A O 1
ATOM 587 N N . SER A 1 80 ? 1.127 8.483 -7.388 1.00 95.25 80 SER A N 1
ATOM 588 C CA . SER A 1 80 ? 0.787 9.898 -7.598 1.00 95.25 80 SER A CA 1
ATOM 589 C C . SER A 1 80 ? -0.598 10.093 -8.221 1.00 95.25 80 SER A C 1
ATOM 591 O O . SER A 1 80 ? -1.376 10.926 -7.753 1.00 95.25 80 SER A O 1
ATOM 593 N N . GLN A 1 81 ? -0.925 9.336 -9.274 1.00 96.00 81 GLN A N 1
ATOM 594 C CA . GLN A 1 81 ? -2.212 9.423 -9.973 1.00 96.00 81 GLN A CA 1
ATOM 595 C C . GLN A 1 81 ? -3.378 9.036 -9.062 1.00 96.00 81 GLN A C 1
ATOM 597 O O . GLN A 1 81 ? -4.427 9.682 -9.092 1.00 96.00 81 GLN A O 1
ATOM 602 N N . HIS A 1 82 ? -3.169 8.026 -8.218 1.00 93.94 82 HIS A N 1
ATOM 603 C CA . HIS A 1 82 ? -4.161 7.543 -7.264 1.00 93.94 82 HIS A CA 1
ATOM 604 C C . HIS A 1 82 ? -4.155 8.309 -5.932 1.00 93.94 82 HIS A C 1
ATOM 606 O O . HIS A 1 82 ? -5.045 8.096 -5.112 1.00 93.94 82 HIS A O 1
ATOM 612 N N . LYS A 1 83 ? -3.217 9.251 -5.737 1.00 94.69 83 LYS A N 1
ATOM 613 C CA . LYS A 1 83 ? -3.063 10.067 -4.518 1.00 94.69 83 LYS A CA 1
ATOM 614 C C . LYS A 1 83 ? -2.902 9.217 -3.252 1.00 94.69 83 LYS A C 1
ATOM 616 O O . LYS A 1 83 ? -3.456 9.545 -2.204 1.00 94.69 83 LYS A O 1
ATOM 621 N N . ILE A 1 84 ? -2.140 8.133 -3.361 1.00 94.50 84 ILE A N 1
ATOM 622 C CA . ILE A 1 84 ? -1.820 7.213 -2.265 1.00 94.50 84 ILE A CA 1
ATOM 623 C C . ILE A 1 84 ? -0.316 7.229 -1.993 1.00 94.50 84 ILE A C 1
ATOM 625 O O . ILE A 1 84 ? 0.478 7.550 -2.875 1.00 94.50 84 ILE A O 1
ATOM 629 N N . LEU A 1 85 ? 0.078 6.918 -0.758 1.00 94.75 85 LEU A N 1
ATOM 630 C CA . LEU A 1 85 ? 1.485 6.957 -0.342 1.00 94.75 85 LEU A CA 1
ATOM 631 C C . LEU A 1 85 ? 2.187 5.602 -0.426 1.00 94.75 85 LEU A C 1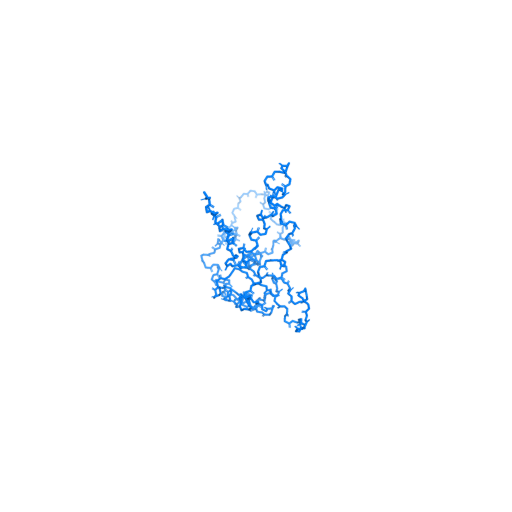
ATOM 633 O O . LEU A 1 85 ? 3.418 5.553 -0.456 1.00 94.75 85 LEU A O 1
ATOM 637 N N . SER A 1 86 ? 1.404 4.530 -0.466 1.00 95.69 86 SER A N 1
ATOM 638 C CA . SER A 1 86 ? 1.882 3.161 -0.513 1.00 95.69 86 SER A CA 1
ATOM 639 C C . SER A 1 86 ? 0.873 2.244 -1.197 1.00 95.69 86 SER A C 1
ATOM 641 O O . SER A 1 86 ? -0.308 2.583 -1.312 1.00 95.69 86 SER A O 1
ATOM 643 N N . ALA A 1 87 ? 1.352 1.094 -1.663 1.00 96.12 87 ALA A N 1
ATOM 644 C CA . ALA A 1 87 ? 0.536 0.046 -2.257 1.00 96.12 87 ALA A CA 1
ATOM 645 C C . ALA A 1 87 ? 1.163 -1.338 -2.007 1.00 96.12 87 ALA A C 1
ATOM 647 O O . ALA A 1 87 ? 2.392 -1.453 -1.997 1.00 96.12 87 ALA A O 1
ATOM 648 N N . PRO A 1 88 ? 0.352 -2.392 -1.816 1.00 95.50 88 PRO A N 1
ATOM 649 C CA . PRO A 1 88 ? 0.848 -3.762 -1.779 1.00 95.50 88 PRO A CA 1
ATOM 650 C C . PRO A 1 88 ? 1.465 -4.163 -3.123 1.00 95.50 88 PRO A C 1
ATOM 652 O O . PRO A 1 88 ? 1.005 -3.746 -4.192 1.00 95.50 88 PRO A O 1
ATOM 655 N N . VAL A 1 89 ? 2.499 -4.998 -3.050 1.00 97.38 89 VAL A N 1
ATOM 656 C CA . VAL A 1 89 ? 3.247 -5.474 -4.213 1.00 97.38 89 VAL A CA 1
ATOM 657 C C . VAL A 1 89 ? 2.895 -6.923 -4.494 1.00 97.38 89 VAL A C 1
ATOM 659 O O . VAL A 1 89 ? 3.157 -7.794 -3.668 1.00 97.38 89 VAL A O 1
ATOM 662 N N . VAL A 1 90 ? 2.306 -7.169 -5.662 1.00 96.44 90 VAL A N 1
ATOM 663 C CA . VAL A 1 90 ? 1.884 -8.499 -6.114 1.00 96.44 90 VAL A CA 1
ATOM 664 C C . VAL A 1 90 ? 3.023 -9.175 -6.852 1.00 96.44 90 VAL A C 1
ATOM 666 O O . VAL A 1 90 ? 3.562 -8.607 -7.805 1.00 96.44 90 VAL A O 1
ATOM 669 N N . ASP A 1 91 ? 3.354 -10.397 -6.450 1.00 96.69 91 ASP A N 1
ATOM 670 C CA . ASP A 1 91 ? 4.295 -11.222 -7.189 1.00 96.69 91 ASP A CA 1
ATOM 671 C C . ASP A 1 91 ? 3.677 -11.707 -8.503 1.00 96.69 91 ASP A C 1
ATOM 673 O O . ASP A 1 91 ? 2.679 -12.424 -8.515 1.00 96.69 91 ASP A O 1
ATOM 677 N N . VAL A 1 92 ? 4.274 -11.312 -9.627 1.00 96.62 92 VAL A N 1
ATOM 678 C CA . VAL A 1 92 ? 3.849 -11.773 -10.956 1.00 96.62 92 VAL A CA 1
ATOM 679 C C . VAL A 1 92 ? 4.197 -13.235 -11.217 1.00 96.62 92 VAL A C 1
ATOM 681 O O . VAL A 1 92 ? 3.627 -13.830 -12.130 1.00 96.62 92 VAL A O 1
ATOM 684 N N . ASP A 1 93 ? 5.128 -13.795 -10.444 1.00 95.69 93 ASP A N 1
ATOM 685 C CA . ASP A 1 93 ? 5.557 -15.186 -10.559 1.00 95.69 93 ASP A CA 1
ATOM 686 C C . ASP A 1 93 ? 4.671 -16.129 -9.707 1.00 95.69 93 ASP A C 1
ATOM 688 O O . ASP A 1 93 ? 4.743 -17.354 -9.852 1.00 95.69 93 ASP A O 1
ATOM 692 N N . ALA A 1 94 ? 3.789 -15.578 -8.859 1.00 95.19 94 ALA A N 1
ATOM 693 C CA . ALA A 1 94 ? 2.846 -16.343 -8.049 1.00 95.19 94 ALA A CA 1
ATOM 694 C C . ALA A 1 94 ? 1.619 -16.826 -8.862 1.00 95.19 94 ALA A C 1
ATOM 696 O O . ALA A 1 94 ? 1.123 -16.110 -9.736 1.00 95.19 94 ALA A O 1
ATOM 697 N N . PRO A 1 95 ? 1.073 -18.026 -8.568 1.00 94.62 95 PRO A N 1
ATOM 698 C CA . PRO A 1 95 ? -0.169 -18.513 -9.177 1.00 94.62 95 PRO A CA 1
ATOM 699 C C . PRO A 1 95 ? -1.378 -17.589 -8.949 1.00 94.62 95 PRO A C 1
ATOM 701 O O . PRO A 1 95 ? -1.484 -16.925 -7.919 1.00 94.62 95 PRO A O 1
ATOM 704 N N . GLU A 1 96 ? -2.361 -17.600 -9.857 1.00 89.44 96 GLU A N 1
ATOM 705 C CA . GLU A 1 96 ? -3.584 -16.788 -9.704 1.00 89.44 96 GLU A CA 1
ATOM 706 C C . GLU A 1 96 ? -4.397 -17.161 -8.450 1.00 89.44 96 GLU A C 1
ATOM 708 O O . GLU A 1 96 ? -5.021 -16.298 -7.829 1.00 89.44 96 GLU A O 1
ATOM 713 N N . ASP A 1 97 ? -4.365 -18.430 -8.041 1.00 92.88 97 ASP A N 1
ATOM 714 C CA . ASP A 1 97 ? -5.023 -18.964 -6.845 1.00 92.88 97 ASP A CA 1
ATOM 715 C C . ASP A 1 97 ? -4.123 -18.961 -5.598 1.00 92.88 97 ASP A C 1
ATOM 717 O O . ASP A 1 97 ? -4.494 -19.527 -4.566 1.00 92.88 97 ASP A O 1
ATOM 721 N N . ALA A 1 98 ? -2.962 -18.299 -5.672 1.00 93.25 98 ALA A N 1
ATOM 722 C CA . ALA A 1 98 ? -2.044 -18.161 -4.554 1.00 93.25 98 ALA A CA 1
ATOM 723 C C . ALA A 1 98 ? -2.736 -17.559 -3.326 1.00 93.25 98 ALA A C 1
ATOM 725 O O . ALA A 1 98 ? -3.536 -16.616 -3.416 1.00 93.25 98 ALA A O 1
ATOM 726 N N . SER A 1 99 ? -2.385 -18.097 -2.158 1.00 94.12 99 SER A N 1
ATOM 727 C CA . SER A 1 99 ? -2.804 -17.528 -0.886 1.00 94.12 99 SER A CA 1
ATOM 728 C C . SER A 1 99 ? -2.185 -16.135 -0.702 1.00 94.12 99 SER A C 1
ATOM 730 O O . SER A 1 99 ? -1.198 -15.793 -1.350 1.00 94.12 99 SER A O 1
ATOM 732 N N . TRP A 1 100 ? -2.749 -15.306 0.181 1.00 90.88 100 TRP A N 1
ATOM 733 C CA . TRP A 1 100 ? -2.287 -13.920 0.347 1.00 90.88 100 TRP A CA 1
ATOM 734 C C . TRP A 1 100 ? -0.788 -13.815 0.680 1.00 90.88 100 TRP A C 1
ATOM 736 O O . TRP A 1 100 ? -0.141 -12.875 0.230 1.00 90.88 100 TRP A O 1
ATOM 746 N N . ILE A 1 101 ? -0.232 -14.774 1.430 1.00 91.94 101 ILE A N 1
ATOM 747 C CA . ILE A 1 101 ? 1.175 -14.736 1.853 1.00 91.94 101 ILE A CA 1
ATOM 748 C C . ILE A 1 101 ? 2.141 -15.043 0.706 1.00 91.94 101 ILE A C 1
ATOM 750 O O . ILE A 1 101 ? 3.274 -14.581 0.727 1.00 91.94 101 ILE A O 1
ATOM 754 N N . ASP A 1 102 ? 1.678 -15.791 -0.296 1.00 9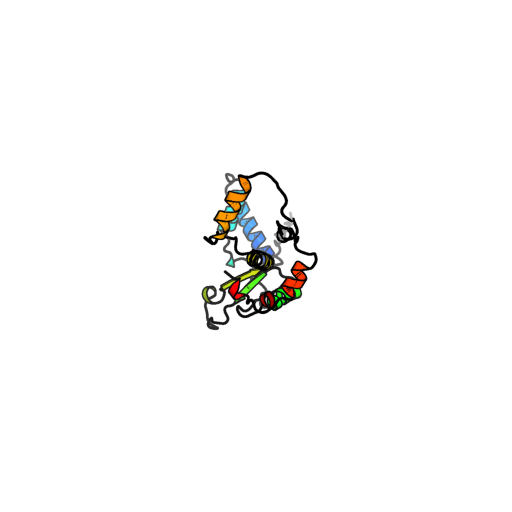3.56 102 ASP A N 1
ATOM 755 C CA . ASP A 1 102 ? 2.452 -16.110 -1.495 1.00 93.56 102 ASP A CA 1
ATOM 756 C C . ASP A 1 102 ? 2.216 -15.069 -2.600 1.00 93.56 102 ASP A C 1
ATOM 758 O O . ASP A 1 102 ? 3.065 -14.858 -3.458 1.00 93.56 102 ASP A O 1
ATOM 762 N N . ARG A 1 103 ? 1.050 -14.408 -2.589 1.00 95.12 103 ARG A N 1
ATOM 763 C CA . ARG A 1 103 ? 0.673 -13.399 -3.584 1.00 95.12 103 ARG A CA 1
ATOM 764 C C . ARG A 1 103 ? 1.381 -12.061 -3.374 1.00 95.12 103 ARG A C 1
ATOM 766 O O . ARG A 1 103 ? 1.689 -11.399 -4.362 1.00 95.12 103 ARG A O 1
ATOM 773 N N . TYR A 1 104 ? 1.581 -11.623 -2.130 1.00 95.38 104 TYR A N 1
ATOM 774 C CA . TYR A 1 104 ? 2.145 -10.302 -1.834 1.00 95.38 104 TYR A CA 1
ATOM 775 C C . TYR A 1 104 ? 3.547 -10.408 -1.234 1.00 95.38 104 TYR A C 1
ATOM 777 O O . TYR A 1 104 ? 3.724 -10.994 -0.170 1.00 95.38 104 TYR A O 1
ATOM 785 N N . ILE A 1 105 ? 4.529 -9.771 -1.878 1.00 95.38 105 ILE A N 1
ATOM 786 C CA . ILE A 1 105 ? 5.945 -9.793 -1.449 1.00 95.38 105 ILE A CA 1
ATOM 787 C C . ILE A 1 105 ? 6.325 -8.621 -0.541 1.00 95.38 105 ILE A C 1
ATOM 789 O O . ILE A 1 105 ? 7.447 -8.556 -0.054 1.00 95.38 105 ILE A O 1
ATOM 793 N N . GLY A 1 106 ? 5.408 -7.678 -0.326 1.00 94.75 106 GLY A N 1
ATOM 794 C CA . GLY A 1 106 ? 5.639 -6.521 0.528 1.00 94.75 106 GLY A CA 1
ATOM 795 C C . GLY A 1 106 ? 4.760 -5.334 0.159 1.00 94.75 106 GLY A C 1
ATOM 796 O O . GLY A 1 106 ? 3.715 -5.470 -0.483 1.00 94.75 106 GLY A O 1
ATOM 797 N N . ILE A 1 107 ? 5.203 -4.153 0.579 1.00 95.44 107 ILE A N 1
ATOM 798 C CA . ILE A 1 107 ? 4.559 -2.869 0.304 1.00 95.44 107 ILE A CA 1
ATOM 799 C C . ILE A 1 107 ? 5.606 -1.948 -0.310 1.00 95.44 107 ILE A C 1
ATOM 801 O O . ILE A 1 107 ? 6.716 -1.840 0.201 1.00 95.44 107 ILE A O 1
ATOM 805 N N . VAL A 1 108 ? 5.234 -1.245 -1.376 1.00 96.19 108 VAL A N 1
ATOM 806 C CA . VAL A 1 108 ? 6.030 -0.142 -1.909 1.00 96.19 108 VAL A CA 1
ATOM 807 C C . VAL A 1 108 ? 5.457 1.172 -1.401 1.00 96.19 108 VAL A C 1
ATOM 809 O O . VAL A 1 108 ? 4.249 1.396 -1.453 1.00 96.19 108 VAL A O 1
ATOM 812 N N . GLU A 1 109 ? 6.320 2.050 -0.906 1.00 94.56 109 GLU A N 1
ATOM 813 C CA . GLU A 1 109 ? 5.953 3.363 -0.378 1.00 94.56 109 GLU A CA 1
ATOM 814 C C . GLU A 1 109 ? 6.925 4.444 -0.852 1.00 94.56 109 GLU A C 1
ATOM 816 O O . GLU A 1 109 ? 8.103 4.178 -1.094 1.00 94.56 109 GLU A O 1
ATOM 821 N N . PHE A 1 110 ? 6.454 5.692 -0.956 1.00 91.50 110 PHE A N 1
ATOM 822 C CA . PHE A 1 110 ? 7.313 6.818 -1.346 1.00 91.50 110 PHE A CA 1
ATOM 823 C C . PHE A 1 110 ? 8.537 6.969 -0.440 1.00 91.50 110 PHE A C 1
ATOM 825 O O . PHE A 1 110 ? 9.630 7.236 -0.937 1.00 91.50 110 PHE A O 1
ATOM 832 N N . ALA A 1 111 ? 8.365 6.794 0.874 1.00 90.75 111 ALA A N 1
ATOM 833 C CA . ALA A 1 111 ? 9.467 6.8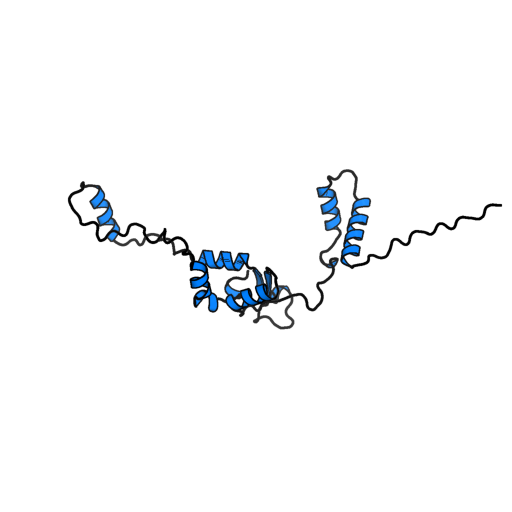69 1.827 1.00 90.75 111 ALA A CA 1
ATOM 834 C C . ALA A 1 111 ? 10.520 5.788 1.536 1.00 90.75 111 ALA A C 1
ATOM 836 O O . ALA A 1 111 ? 11.695 6.117 1.394 1.00 90.75 111 ALA A O 1
ATOM 837 N N . GLY A 1 112 ? 10.091 4.540 1.340 1.00 90.50 112 GLY A N 1
ATOM 838 C CA . GLY A 1 112 ? 10.945 3.421 0.941 1.00 90.50 112 GLY A CA 1
ATOM 839 C C . GLY A 1 112 ? 11.690 3.669 -0.372 1.00 90.50 112 GLY A C 1
ATOM 840 O O . GLY A 1 112 ? 12.899 3.468 -0.427 1.00 90.50 112 GLY A O 1
ATOM 841 N N . ILE A 1 113 ? 11.019 4.204 -1.398 1.00 89.81 113 ILE A N 1
ATOM 842 C CA . ILE A 1 113 ? 11.661 4.567 -2.675 1.00 89.81 113 ILE A CA 1
ATOM 843 C C . ILE A 1 113 ? 12.746 5.630 -2.459 1.00 89.81 113 ILE A C 1
ATOM 845 O O . ILE A 1 113 ? 13.853 5.489 -2.975 1.00 89.81 113 ILE A O 1
ATOM 849 N N . VAL A 1 114 ? 12.457 6.684 -1.688 1.00 86.69 114 VAL A N 1
ATOM 850 C CA . VAL A 1 114 ? 13.421 7.760 -1.398 1.00 86.69 114 VAL A CA 1
ATOM 851 C C . VAL A 1 114 ? 14.610 7.235 -0.594 1.00 86.69 114 VAL A C 1
ATOM 853 O O . VAL A 1 114 ? 15.752 7.547 -0.924 1.00 86.69 114 VAL A O 1
ATOM 856 N N . VAL A 1 115 ? 14.365 6.428 0.439 1.00 87.38 115 VAL A N 1
ATOM 857 C CA . VAL A 1 115 ? 15.424 5.823 1.259 1.00 87.38 115 VAL A CA 1
ATOM 858 C C . VAL A 1 115 ? 16.297 4.903 0.415 1.00 87.38 115 VAL A C 1
ATOM 860 O O . VAL A 1 115 ? 17.521 5.001 0.479 1.00 87.38 115 VAL A O 1
ATOM 863 N N . TRP A 1 116 ? 15.687 4.056 -0.414 1.00 86.69 116 TRP A N 1
ATOM 864 C CA . TRP A 1 116 ? 16.415 3.167 -1.311 1.00 86.69 116 TRP A CA 1
ATOM 865 C C . TRP A 1 116 ? 17.292 3.963 -2.283 1.00 86.69 116 TRP A C 1
ATOM 867 O O . TRP A 1 116 ? 18.490 3.714 -2.375 1.00 86.69 116 TRP A O 1
ATOM 877 N N . ILE A 1 117 ? 16.734 4.995 -2.917 1.00 82.38 117 ILE A N 1
ATOM 878 C CA . ILE A 1 117 ? 17.459 5.934 -3.781 1.00 82.38 117 ILE A CA 1
ATOM 879 C C . ILE A 1 117 ? 18.689 6.528 -3.079 1.00 82.38 117 ILE A C 1
ATOM 881 O O . ILE A 1 117 ? 19.779 6.555 -3.653 1.00 82.38 117 ILE A O 1
ATOM 885 N N . LEU A 1 118 ? 18.518 7.014 -1.847 1.00 81.50 118 LEU A N 1
ATOM 886 C CA . LEU A 1 118 ? 19.600 7.636 -1.089 1.00 81.50 118 LEU A CA 1
ATOM 887 C C . LEU A 1 118 ? 20.687 6.615 -0.756 1.00 81.50 118 LEU A C 1
ATOM 889 O O . LEU A 1 118 ? 21.869 6.919 -0.905 1.00 81.50 118 LEU A O 1
ATOM 893 N N . HIS A 1 119 ? 20.301 5.397 -0.379 1.00 82.00 119 HIS A N 1
ATOM 894 C CA . HIS A 1 119 ? 21.248 4.330 -0.075 1.00 82.00 119 HIS A CA 1
ATOM 895 C C . HIS A 1 119 ? 22.095 3.935 -1.292 1.00 82.00 119 HIS A C 1
ATOM 897 O O . HIS A 1 119 ? 23.301 3.746 -1.173 1.00 82.00 119 HIS A O 1
ATOM 903 N N . GLN A 1 120 ? 21.490 3.877 -2.480 1.00 73.94 120 GLN A N 1
ATOM 904 C CA . GLN A 1 120 ? 22.205 3.559 -3.722 1.00 73.94 120 GLN A CA 1
ATOM 905 C C . GLN A 1 120 ? 23.122 4.698 -4.190 1.00 73.94 120 GLN A C 1
ATOM 907 O O . GLN A 1 120 ? 24.063 4.464 -4.944 1.00 73.94 120 GLN A O 1
ATOM 912 N N . SER A 1 121 ? 22.863 5.931 -3.746 1.00 68.19 121 SER A N 1
ATOM 913 C CA . SER A 1 121 ? 23.715 7.085 -4.044 1.00 68.19 121 SER A CA 1
ATOM 914 C C . SER A 1 121 ? 24.966 7.179 -3.162 1.00 68.19 121 SER A C 1
ATOM 916 O O . SER A 1 121 ? 25.837 8.003 -3.439 1.00 68.19 121 SER A O 1
ATOM 918 N N . GLU A 1 122 ? 25.077 6.353 -2.116 1.00 68.44 122 GLU A N 1
ATOM 919 C CA . GLU A 1 122 ? 26.255 6.342 -1.252 1.00 68.44 122 GLU A CA 1
ATOM 920 C C . GLU A 1 122 ? 27.442 5.706 -2.000 1.00 68.44 122 GLU A C 1
ATOM 922 O O . GLU A 1 122 ? 27.357 4.554 -2.438 1.00 68.44 122 GLU A O 1
ATOM 927 N N . PRO A 1 123 ? 28.569 6.422 -2.181 1.00 57.53 123 PRO A N 1
ATOM 928 C CA . PRO A 1 123 ? 29.739 5.830 -2.804 1.00 57.53 123 PRO A CA 1
ATOM 929 C C . PRO A 1 123 ? 30.242 4.671 -1.933 1.00 57.53 123 PRO A C 1
ATOM 931 O O . PRO A 1 123 ? 30.233 4.781 -0.702 1.00 57.53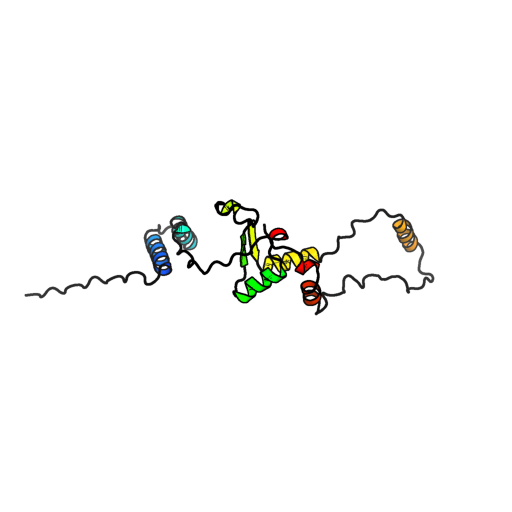 123 PRO A O 1
ATOM 934 N N . PRO A 1 124 ? 30.733 3.567 -2.528 1.00 53.94 124 PRO A N 1
ATOM 935 C CA . PRO A 1 124 ? 31.362 2.508 -1.758 1.00 53.94 124 PRO A CA 1
ATOM 936 C C . PRO A 1 124 ? 32.514 3.128 -0.969 1.00 53.94 124 PRO A C 1
ATOM 938 O O . PRO A 1 124 ? 33.492 3.603 -1.547 1.00 53.94 124 PRO A O 1
ATOM 941 N N . SER A 1 125 ? 32.371 3.170 0.358 1.00 45.53 125 SER A N 1
ATOM 942 C CA . SER A 1 125 ? 33.396 3.696 1.255 1.00 45.53 125 SER A CA 1
ATOM 943 C C . SER A 1 125 ? 34.760 3.126 0.850 1.00 45.53 125 SER A C 1
ATOM 945 O O . SER A 1 125 ? 34.854 1.905 0.657 1.00 45.53 125 SER A O 1
ATOM 947 N N . PRO A 1 126 ? 35.820 3.947 0.715 1.00 47.62 126 PRO A N 1
ATOM 948 C CA . PRO A 1 126 ? 37.151 3.441 0.440 1.00 47.62 126 PRO A CA 1
ATOM 949 C C . PRO A 1 126 ? 37.638 2.665 1.666 1.00 47.62 126 PRO A C 1
ATOM 951 O O . PRO A 1 126 ? 38.393 3.161 2.501 1.00 47.62 126 PRO A O 1
ATOM 954 N N . ARG A 1 127 ? 37.237 1.396 1.775 1.00 48.75 127 ARG A N 1
ATOM 955 C CA . ARG A 1 127 ? 37.976 0.400 2.541 1.00 48.75 127 ARG A CA 1
ATOM 956 C C . ARG A 1 127 ? 39.278 0.174 1.787 1.00 48.75 127 ARG A C 1
ATOM 958 O O . ARG A 1 127 ? 39.360 -0.680 0.915 1.00 48.75 127 ARG A O 1
ATOM 965 N N . THR A 1 128 ? 40.244 1.040 2.087 1.00 39.50 128 THR A N 1
ATOM 966 C CA . THR A 1 128 ? 41.691 0.882 1.907 1.00 39.50 128 THR A CA 1
ATOM 967 C C . THR A 1 128 ? 42.098 -0.163 0.863 1.00 39.50 128 THR A C 1
ATOM 969 O O . THR A 1 128 ? 42.235 -1.340 1.211 1.00 39.50 128 THR A O 1
ATOM 972 N N . PRO A 1 129 ? 42.404 0.228 -0.385 1.00 38.09 129 PRO A N 1
ATOM 973 C CA . PRO A 1 129 ? 43.284 -0.598 -1.184 1.00 38.09 129 PRO A CA 1
ATOM 974 C C . PRO A 1 129 ? 44.660 -0.552 -0.516 1.00 38.09 129 PRO A C 1
ATOM 976 O O . PRO A 1 129 ? 45.283 0.505 -0.408 1.00 38.09 129 PRO A O 1
ATOM 979 N N . THR A 1 130 ? 45.138 -1.702 -0.043 1.00 45.31 130 THR A N 1
ATOM 980 C CA . THR A 1 130 ? 46.562 -1.941 0.204 1.00 45.31 130 THR A CA 1
ATOM 981 C C . THR A 1 130 ? 47.290 -1.825 -1.138 1.00 45.31 130 THR A C 1
ATOM 983 O O . THR A 1 130 ? 47.611 -2.819 -1.778 1.00 45.31 130 THR A O 1
ATOM 986 N N . SER A 1 131 ? 47.497 -0.593 -1.596 1.00 36.56 131 SER A N 1
ATOM 987 C CA . SER A 1 131 ? 48.290 -0.250 -2.769 1.00 36.56 131 SER A CA 1
ATOM 988 C C . SER A 1 131 ? 49.536 0.508 -2.303 1.00 36.56 131 SER A C 1
ATOM 990 O O . SER A 1 131 ? 49.439 1.337 -1.395 1.00 36.56 131 SER A O 1
ATOM 992 N N . PRO A 1 132 ? 50.719 0.283 -2.904 1.00 41.94 132 PRO A N 1
ATOM 993 C CA . PRO A 1 132 ? 52.004 0.732 -2.352 1.00 41.94 132 PRO A CA 1
ATOM 994 C C . PRO A 1 132 ? 52.191 2.259 -2.316 1.00 41.94 132 PRO A C 1
ATOM 996 O O . PRO A 1 132 ? 53.192 2.744 -1.795 1.00 41.94 132 PRO A O 1
ATOM 999 N N . SER A 1 133 ? 51.239 3.032 -2.848 1.00 42.81 133 SER A N 1
ATOM 1000 C CA . SER A 1 133 ? 51.304 4.496 -2.896 1.00 42.81 133 SER A CA 1
ATOM 1001 C C . SER A 1 133 ? 51.183 5.163 -1.519 1.00 42.81 133 SER A C 1
ATOM 1003 O O . SER A 1 133 ? 51.533 6.334 -1.376 1.00 42.81 133 SER A O 1
ATOM 1005 N N . SER A 1 134 ? 50.721 4.440 -0.493 1.00 42.81 134 SER A N 1
ATOM 1006 C CA . SER A 1 134 ? 50.606 4.966 0.874 1.00 42.81 134 SER A CA 1
ATOM 1007 C C . SER A 1 134 ? 51.952 5.099 1.598 1.00 42.81 134 SER A C 1
ATOM 1009 O O . SER A 1 134 ? 52.042 5.846 2.569 1.00 42.81 134 SER A O 1
ATOM 1011 N N . ALA A 1 135 ? 53.018 4.438 1.129 1.00 37.28 135 ALA A N 1
ATOM 1012 C CA . ALA 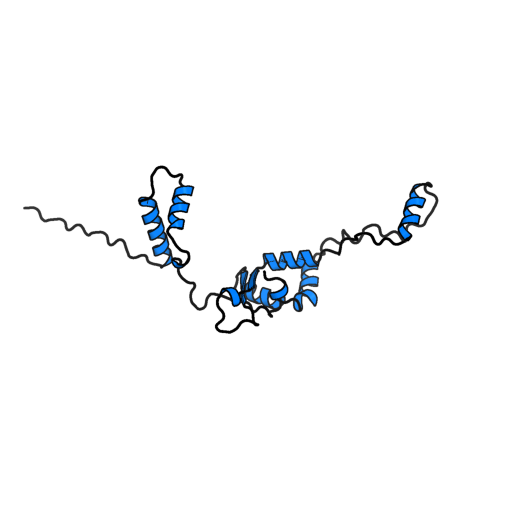A 1 135 ? 54.348 4.576 1.732 1.00 37.28 135 ALA A CA 1
ATOM 1013 C C . ALA A 1 135 ? 54.995 5.941 1.425 1.00 37.28 135 ALA A C 1
ATOM 1015 O O . ALA A 1 135 ? 55.757 6.465 2.237 1.00 37.28 135 ALA A O 1
ATOM 1016 N N . THR A 1 136 ? 54.654 6.556 0.290 1.00 39.50 136 THR A N 1
ATOM 1017 C CA . THR A 1 136 ? 55.216 7.851 -0.123 1.00 39.50 136 THR A CA 1
ATOM 1018 C C . THR A 1 136 ? 54.573 9.031 0.611 1.00 39.50 136 THR A C 1
ATOM 1020 O O . THR A 1 136 ? 55.240 10.028 0.876 1.00 39.50 136 THR A O 1
ATOM 1023 N N . ALA A 1 137 ? 53.299 8.907 1.003 1.00 40.97 137 ALA A N 1
ATOM 1024 C CA . ALA A 1 137 ? 52.567 9.963 1.708 1.00 40.97 137 ALA A CA 1
ATOM 1025 C C . ALA A 1 137 ? 53.029 10.140 3.168 1.00 40.97 137 ALA A C 1
ATOM 1027 O O . ALA A 1 137 ? 53.057 11.256 3.680 1.00 40.97 137 ALA A O 1
ATOM 1028 N N . LEU A 1 138 ? 53.466 9.060 3.825 1.00 41.25 138 LEU A N 1
ATOM 1029 C CA . LEU A 1 138 ? 54.003 9.116 5.191 1.00 41.25 138 LEU A CA 1
ATOM 1030 C C . LEU A 1 138 ? 55.420 9.714 5.259 1.00 41.25 138 LEU A C 1
ATOM 1032 O O . LEU A 1 138 ? 55.773 10.323 6.266 1.00 41.25 138 LEU A O 1
ATOM 1036 N N . ALA A 1 139 ? 56.221 9.606 4.193 1.00 37.50 139 ALA A N 1
ATOM 1037 C CA . ALA A 1 139 ? 57.572 10.173 4.157 1.00 37.50 139 ALA A CA 1
ATOM 1038 C C . ALA A 1 139 ? 57.585 11.703 3.957 1.00 37.50 139 ALA A C 1
ATOM 1040 O O . ALA A 1 139 ? 58.500 12.379 4.431 1.00 37.50 139 ALA A O 1
ATOM 1041 N N . ALA A 1 140 ? 56.561 12.262 3.302 1.00 40.91 140 ALA A N 1
ATOM 1042 C CA . ALA A 1 140 ? 56.448 13.703 3.062 1.00 40.91 140 ALA A CA 1
ATOM 1043 C C . ALA A 1 140 ? 56.124 14.509 4.336 1.00 40.91 140 ALA A C 1
ATOM 1045 O O . ALA A 1 140 ? 56.467 15.683 4.421 1.00 40.91 140 ALA A O 1
ATOM 1046 N N . ALA A 1 141 ? 55.530 13.882 5.358 1.00 46.19 141 ALA A N 1
ATOM 1047 C CA . ALA A 1 141 ? 55.213 14.546 6.625 1.00 46.19 141 ALA A CA 1
ATOM 1048 C C . ALA A 1 141 ? 56.439 14.767 7.538 1.00 46.19 141 ALA A C 1
ATOM 1050 O O . ALA A 1 141 ? 56.356 15.531 8.499 1.00 46.19 141 ALA A O 1
ATOM 1051 N N . ALA A 1 142 ? 57.578 14.121 7.255 1.00 44.16 142 ALA A N 1
ATOM 1052 C CA . ALA A 1 142 ? 58.772 14.181 8.103 1.00 44.16 142 ALA A CA 1
ATOM 1053 C C . ALA A 1 142 ? 59.794 15.258 7.689 1.00 44.16 142 ALA A C 1
ATOM 1055 O O . ALA A 1 142 ? 60.672 15.591 8.482 1.00 44.16 142 ALA A O 1
ATOM 1056 N N . ASN A 1 143 ? 59.692 15.829 6.484 1.00 39.12 143 ASN A N 1
ATOM 1057 C CA . ASN A 1 143 ? 60.620 16.852 5.999 1.00 39.12 143 ASN A CA 1
ATOM 1058 C C . ASN A 1 143 ? 59.838 18.100 5.574 1.00 39.12 143 ASN A C 1
ATOM 1060 O O . ASN A 1 143 ? 59.033 18.045 4.653 1.00 39.12 143 ASN A O 1
ATOM 1064 N N . GLY A 1 144 ? 60.064 19.207 6.290 1.00 37.66 144 GLY A N 1
ATOM 1065 C CA . GLY A 1 144 ? 59.325 20.470 6.172 1.00 37.66 144 GLY A CA 1
ATOM 1066 C C . GLY A 1 144 ? 59.248 21.085 4.762 1.00 37.66 144 GLY A C 1
ATOM 1067 O O . GLY A 1 144 ? 59.907 20.633 3.825 1.00 37.66 144 GLY A O 1
ATOM 1068 N N . PRO A 1 145 ? 58.450 22.155 4.597 1.00 41.97 145 PRO A N 1
ATOM 1069 C CA . PRO A 1 145 ? 57.939 22.567 3.301 1.00 41.97 145 PRO A CA 1
ATOM 1070 C C . PRO A 1 145 ? 59.044 23.230 2.482 1.00 41.97 145 PRO A C 1
ATOM 1072 O O . PRO A 1 145 ? 59.481 24.344 2.775 1.00 41.97 145 PRO A O 1
ATOM 1075 N N . LYS A 1 146 ? 59.484 22.564 1.418 1.00 38.59 146 LYS A N 1
ATOM 1076 C CA . LYS A 1 146 ? 60.182 23.218 0.313 1.00 38.59 146 LYS A CA 1
ATOM 1077 C C . LYS A 1 146 ? 59.536 22.792 -0.994 1.00 38.59 146 LYS A C 1
ATOM 1079 O O . LYS A 1 146 ? 59.706 21.659 -1.416 1.00 38.59 146 LYS A O 1
ATOM 1084 N N . GLY A 1 147 ? 58.799 23.745 -1.566 1.00 47.69 147 GLY A N 1
ATOM 1085 C CA . GLY A 1 147 ? 58.415 23.857 -2.973 1.00 47.69 147 GLY A CA 1
ATOM 1086 C C . GLY A 1 147 ? 57.991 22.569 -3.668 1.00 47.69 147 GLY A C 1
ATOM 1087 O O . GLY A 1 147 ? 58.826 21.910 -4.274 1.00 47.69 147 GLY A O 1
ATOM 1088 N N . LEU A 1 148 ? 56.691 22.282 -3.657 1.00 34.44 148 LEU A N 1
ATOM 1089 C CA . LEU A 1 148 ? 56.044 21.401 -4.628 1.00 34.44 148 LEU A CA 1
ATOM 1090 C C . LEU A 1 148 ? 54.748 22.085 -5.075 1.00 34.44 148 LEU A C 1
ATOM 1092 O O . LEU A 1 148 ? 53.952 22.499 -4.231 1.00 34.44 148 LEU A O 1
ATOM 1096 N N . ASP A 1 149 ? 54.608 22.258 -6.389 1.00 38.03 149 ASP A N 1
ATOM 1097 C CA . ASP A 1 149 ? 53.471 22.900 -7.047 1.00 38.03 149 ASP A CA 1
ATOM 1098 C C . ASP A 1 149 ? 52.147 22.259 -6.627 1.00 38.03 149 ASP A C 1
ATOM 1100 O O . ASP A 1 149 ? 51.931 21.052 -6.748 1.00 38.03 149 ASP A O 1
ATOM 1104 N N . LEU A 1 150 ? 51.249 23.109 -6.138 1.00 39.66 150 LEU A N 1
ATOM 1105 C CA . LEU A 1 150 ? 49.918 22.757 -5.664 1.00 39.66 150 LEU A CA 1
ATOM 1106 C C . LEU A 1 150 ? 48.901 22.830 -6.819 1.00 39.66 150 LEU A C 1
ATOM 1108 O O . LEU A 1 150 ? 47.876 23.486 -6.695 1.00 39.66 150 LEU A O 1
ATOM 1112 N N . GLU A 1 151 ? 49.192 22.189 -7.954 1.00 34.06 151 GLU A N 1
ATOM 1113 C CA . GLU A 1 151 ? 48.240 22.055 -9.079 1.00 34.06 151 GLU A CA 1
ATOM 1114 C C . GLU A 1 151 ? 47.652 20.638 -9.217 1.00 34.06 151 GLU A C 1
ATOM 1116 O O . GLU A 1 151 ? 46.860 20.380 -10.117 1.00 34.06 151 GLU A O 1
ATOM 1121 N N . GLY A 1 152 ? 47.997 19.704 -8.323 1.00 36.66 152 GLY A N 1
ATOM 1122 C CA . GLY A 1 152 ? 47.600 18.292 -8.458 1.00 36.66 152 GLY A CA 1
ATOM 1123 C C . GLY A 1 152 ? 46.937 17.658 -7.239 1.00 36.66 152 GLY A C 1
ATOM 1124 O O . GLY A 1 152 ? 46.749 16.446 -7.221 1.00 36.66 152 GLY A O 1
ATOM 1125 N N . LEU A 1 153 ? 46.619 18.432 -6.204 1.00 34.31 153 LEU A N 1
ATOM 1126 C CA . LEU A 1 153 ? 46.035 17.902 -4.977 1.00 34.31 153 LEU A CA 1
ATOM 1127 C C . LEU A 1 153 ? 44.571 18.329 -4.871 1.00 34.31 153 LEU A C 1
ATOM 1129 O O . LEU A 1 153 ? 44.242 19.288 -4.175 1.00 34.31 153 LEU A O 1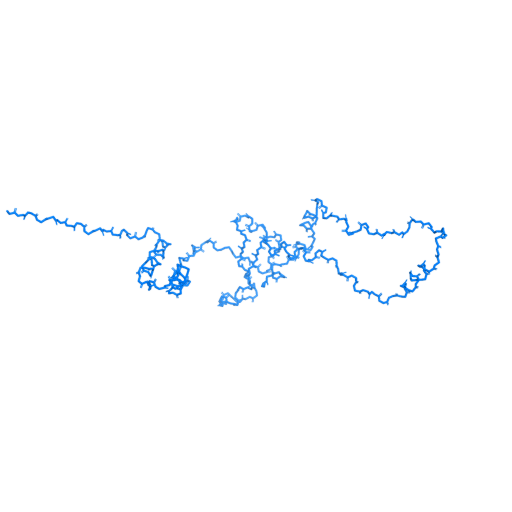
ATOM 1133 N N . ASP A 1 154 ? 43.708 17.594 -5.575 1.00 40.72 154 ASP A N 1
ATOM 1134 C CA . ASP A 1 154 ? 42.256 17.614 -5.375 1.00 40.72 154 ASP A CA 1
ATOM 1135 C C . ASP A 1 154 ? 41.929 16.986 -4.012 1.00 40.72 154 ASP A C 1
ATOM 1137 O O . ASP A 1 154 ? 41.548 15.823 -3.874 1.00 40.72 154 ASP A O 1
ATOM 1141 N N . PHE A 1 155 ? 42.176 17.759 -2.957 1.00 34.03 155 PHE A N 1
ATOM 1142 C CA . PHE A 1 155 ? 41.669 17.464 -1.631 1.00 34.03 155 PHE A CA 1
ATOM 1143 C C . PHE A 1 155 ? 40.241 17.995 -1.537 1.00 34.03 155 PHE A C 1
ATOM 1145 O O . PHE A 1 155 ? 40.002 19.113 -1.088 1.00 34.03 155 PHE A O 1
ATOM 1152 N N . GLY A 1 156 ? 39.285 17.147 -1.911 1.00 40.88 156 GLY A N 1
ATOM 1153 C CA . GLY A 1 156 ? 37.940 17.208 -1.346 1.00 40.88 156 GLY A CA 1
ATOM 1154 C C . GLY A 1 156 ? 36.959 18.161 -2.019 1.00 40.88 156 GLY A C 1
ATOM 1155 O O . GLY A 1 156 ? 36.115 18.723 -1.323 1.00 40.88 156 GLY A O 1
ATOM 1156 N N . SER A 1 157 ? 36.994 18.296 -3.347 1.00 41.44 157 SER A N 1
ATOM 1157 C CA . SER A 1 157 ? 35.889 18.940 -4.072 1.00 41.44 157 SER A CA 1
ATOM 1158 C C . SER A 1 157 ? 34.672 18.020 -4.284 1.00 41.44 157 SER A C 1
ATOM 1160 O O . SER A 1 157 ? 33.587 18.514 -4.585 1.00 41.44 157 SER A O 1
ATOM 1162 N N . GLU A 1 158 ? 34.810 16.700 -4.118 1.00 41.56 158 GLU A N 1
ATOM 1163 C CA . GLU A 1 158 ? 33.753 15.740 -4.489 1.00 41.56 158 GLU A CA 1
ATOM 1164 C C . GLU A 1 158 ? 32.766 15.414 -3.349 1.00 41.56 158 GLU A C 1
ATOM 1166 O O . GLU A 1 158 ? 31.613 15.086 -3.603 1.00 41.56 158 GLU A O 1
ATOM 1171 N N . PHE A 1 159 ? 33.156 15.592 -2.081 1.00 40.78 159 PHE A N 1
ATOM 1172 C CA . PHE A 1 159 ? 32.268 15.339 -0.929 1.00 40.78 159 PHE A CA 1
ATOM 1173 C C . PHE A 1 159 ? 31.304 16.495 -0.624 1.00 40.78 159 PHE A C 1
ATOM 1175 O O . PHE A 1 159 ? 30.277 16.297 0.021 1.00 40.78 159 PHE A O 1
ATOM 1182 N N . ALA A 1 160 ? 31.639 17.700 -1.087 1.00 40.50 160 ALA A N 1
ATOM 1183 C CA . ALA A 1 160 ? 30.807 18.896 -0.999 1.00 40.50 160 ALA A CA 1
ATOM 1184 C C . ALA A 1 160 ? 30.311 19.354 -2.378 1.00 40.50 160 ALA A C 1
ATOM 1186 O O . ALA A 1 160 ? 29.859 20.494 -2.517 1.00 40.50 160 ALA A O 1
ATOM 1187 N N . ALA A 1 161 ? 30.294 18.459 -3.377 1.00 44.25 161 ALA A N 1
ATOM 1188 C CA . ALA A 1 161 ? 29.275 18.516 -4.417 1.00 44.25 161 ALA A CA 1
ATOM 1189 C C . ALA A 1 161 ? 27.937 18.196 -3.737 1.00 44.25 161 ALA A C 1
ATOM 1191 O O . ALA A 1 161 ? 27.369 17.115 -3.867 1.00 44.25 161 ALA A O 1
ATOM 1192 N N . ALA A 1 162 ? 27.507 19.151 -2.906 1.00 46.25 162 ALA A N 1
ATOM 1193 C CA . ALA A 1 162 ? 26.202 19.254 -2.308 1.00 46.25 162 ALA A CA 1
ATOM 1194 C C . ALA A 1 162 ? 25.219 18.783 -3.355 1.00 46.25 162 ALA A C 1
ATOM 1196 O O . ALA A 1 162 ? 25.276 19.319 -4.462 1.00 46.25 162 ALA A O 1
ATOM 1197 N N . THR A 1 163 ? 24.410 17.776 -3.010 1.00 54.28 163 THR A N 1
ATOM 1198 C CA . THR A 1 163 ? 23.219 17.343 -3.736 1.00 54.28 163 THR A CA 1
ATOM 1199 C C . THR A 1 163 ? 22.757 18.494 -4.614 1.00 54.28 163 THR A C 1
ATOM 1201 O O . THR A 1 163 ? 22.185 19.463 -4.104 1.00 54.28 163 THR A O 1
ATOM 1204 N N . SER A 1 164 ? 23.175 18.496 -5.887 1.00 56.09 164 SER A N 1
ATOM 1205 C CA . SER A 1 164 ? 22.968 19.673 -6.724 1.00 56.09 164 SER A CA 1
ATOM 1206 C C . SER A 1 164 ? 21.462 19.906 -6.755 1.00 56.09 164 SER A C 1
ATOM 1208 O O . SER A 1 164 ? 20.691 18.958 -6.591 1.00 56.09 164 SER A O 1
ATOM 1210 N N . GLY A 1 165 ? 20.992 21.138 -6.962 1.00 63.16 165 GLY A N 1
ATOM 1211 C CA . GLY A 1 165 ? 19.543 21.385 -7.067 1.00 63.16 165 GLY A CA 1
ATOM 1212 C C . GLY A 1 165 ? 18.836 20.478 -8.097 1.00 63.16 165 GLY A C 1
ATOM 1213 O O . GLY A 1 165 ? 17.623 20.319 -8.043 1.00 63.16 165 GLY A O 1
ATOM 1214 N N . SER A 1 166 ? 19.607 19.850 -8.992 1.00 71.88 166 SER A N 1
ATOM 1215 C CA . SER A 1 166 ? 19.195 18.881 -10.005 1.00 71.88 166 SER A CA 1
ATOM 1216 C C . SER A 1 166 ? 19.408 17.398 -9.647 1.00 71.88 166 SER A C 1
ATOM 1218 O O . SER A 1 166 ? 19.181 16.554 -10.507 1.00 71.88 166 SER A O 1
ATOM 1220 N N . PHE A 1 167 ? 19.830 17.023 -8.433 1.00 77.62 167 PHE A N 1
ATOM 1221 C CA . PHE A 1 167 ? 20.102 15.619 -8.070 1.00 77.62 167 PHE A CA 1
ATOM 1222 C C . PHE A 1 167 ? 18.905 14.702 -8.346 1.00 77.62 167 PHE A C 1
ATOM 1224 O O . PHE A 1 167 ? 19.037 13.696 -9.039 1.00 77.62 167 PHE A O 1
ATOM 1231 N N . PHE A 1 168 ? 17.721 15.079 -7.856 1.00 77.06 168 PHE A N 1
ATOM 1232 C CA . PHE A 1 168 ? 16.504 14.296 -8.069 1.00 77.06 168 PHE A CA 1
ATOM 1233 C C . PHE A 1 168 ? 16.105 14.244 -9.547 1.00 77.06 168 PHE A C 1
ATOM 1235 O O . PHE A 1 168 ? 15.602 13.224 -10.006 1.00 77.06 168 PHE A O 1
ATOM 1242 N N . GLU A 1 169 ? 16.361 15.304 -10.314 1.00 82.06 169 GLU A N 1
ATOM 1243 C CA . GLU A 1 169 ? 16.101 15.340 -11.757 1.00 82.06 169 GLU A CA 1
ATOM 1244 C C . GLU A 1 169 ? 17.048 14.404 -12.523 1.00 82.06 169 GLU A C 1
ATOM 1246 O O . GLU A 1 169 ? 16.601 13.599 -13.341 1.00 82.06 169 GLU A O 1
ATOM 1251 N N . ALA A 1 170 ? 18.346 14.446 -12.215 1.00 81.06 170 ALA A N 1
ATOM 1252 C CA . ALA A 1 170 ? 19.349 13.564 -12.806 1.00 81.06 170 ALA A CA 1
ATOM 1253 C C . ALA A 1 170 ? 19.069 12.094 -12.469 1.00 81.06 170 ALA A C 1
ATOM 1255 O O . ALA A 1 170 ? 19.141 11.225 -13.337 1.00 81.06 170 ALA A O 1
ATOM 1256 N N . LEU A 1 171 ? 18.686 11.824 -11.221 1.00 78.81 171 LEU A N 1
ATOM 1257 C CA . LEU A 1 171 ? 18.356 10.488 -10.756 1.00 78.81 171 LEU A CA 1
ATOM 1258 C C . LEU A 1 171 ? 17.070 9.952 -11.391 1.00 78.81 171 LEU A C 1
ATOM 1260 O O . LEU A 1 171 ? 17.078 8.844 -11.919 1.00 78.81 171 LEU A O 1
ATOM 1264 N N . THR A 1 172 ? 15.978 10.717 -11.379 1.00 82.81 172 THR A N 1
ATOM 1265 C CA . THR A 1 172 ? 14.709 10.288 -12.000 1.00 82.81 172 THR A CA 1
ATOM 1266 C C . THR A 1 172 ? 14.824 10.150 -13.521 1.00 82.81 172 THR A C 1
ATOM 1268 O O . THR A 1 172 ? 14.075 9.390 -14.134 1.00 82.81 172 THR A O 1
ATOM 1271 N N . SER A 1 173 ? 15.812 10.811 -14.133 1.00 84.44 173 SER A N 1
ATOM 1272 C CA . SER A 1 173 ? 16.167 10.653 -15.548 1.00 84.44 173 SER A CA 1
ATOM 1273 C C . SER A 1 173 ? 17.140 9.500 -15.826 1.00 84.44 173 SER A C 1
ATOM 1275 O O . SER A 1 173 ? 17.331 9.147 -16.994 1.00 84.44 173 SER A O 1
ATOM 1277 N N . SER A 1 174 ? 17.748 8.908 -14.793 1.00 84.00 174 SER A N 1
ATOM 1278 C CA . SER A 1 174 ? 18.761 7.858 -14.927 1.00 84.00 174 SER A CA 1
ATOM 1279 C C . SER A 1 174 ? 18.166 6.523 -15.379 1.00 84.00 174 SER A C 1
ATOM 1281 O O . SER A 1 174 ? 17.038 6.167 -15.036 1.00 84.00 174 SER A O 1
ATOM 1283 N N . GLU A 1 175 ? 18.960 5.740 -16.109 1.00 85.81 175 GLU A N 1
ATOM 1284 C CA . GLU A 1 175 ? 18.595 4.364 -16.470 1.00 85.81 175 GLU A CA 1
ATOM 1285 C C . GLU A 1 175 ? 18.464 3.467 -15.237 1.00 85.81 175 GLU A C 1
ATOM 1287 O O . GLU A 1 175 ? 17.659 2.543 -15.229 1.00 85.81 175 GLU A O 1
ATOM 1292 N N . PHE A 1 176 ? 19.199 3.776 -14.168 1.00 84.56 176 PHE A N 1
ATOM 1293 C CA . PHE A 1 176 ? 19.088 3.081 -12.893 1.00 84.56 176 PHE A CA 1
ATOM 1294 C C . PHE A 1 176 ? 17.664 3.168 -12.328 1.00 84.56 176 PHE A C 1
ATOM 1296 O O . PHE A 1 176 ? 17.023 2.145 -12.104 1.00 84.56 176 PHE A O 1
ATOM 1303 N N . TYR A 1 177 ? 17.121 4.380 -12.195 1.00 86.69 177 TYR A N 1
ATOM 1304 C CA . TYR A 1 177 ? 15.756 4.583 -11.704 1.00 86.69 177 TYR A CA 1
ATOM 1305 C C . TYR A 1 177 ? 14.692 3.975 -12.632 1.00 86.69 177 TYR A C 1
ATOM 1307 O O . TYR A 1 177 ? 13.709 3.406 -12.162 1.00 86.69 177 TYR A O 1
ATOM 1315 N N . LYS A 1 178 ? 14.883 4.068 -13.954 1.00 87.81 178 LYS A N 1
ATOM 1316 C CA . LYS A 1 178 ? 13.917 3.546 -14.936 1.00 87.81 178 LYS A CA 1
ATOM 1317 C C . LYS A 1 178 ? 13.880 2.022 -15.006 1.00 87.81 178 LYS A C 1
ATOM 1319 O O . LYS A 1 178 ? 12.816 1.472 -15.274 1.00 87.81 178 LYS A O 1
ATOM 1324 N N . ASN A 1 179 ? 15.020 1.366 -14.797 1.00 88.44 179 ASN A N 1
ATOM 1325 C CA . ASN A 1 179 ? 15.150 -0.083 -14.956 1.00 88.44 179 ASN A CA 1
ATOM 1326 C C . ASN A 1 179 ? 14.996 -0.847 -13.639 1.00 88.44 179 ASN A C 1
ATOM 1328 O O . ASN A 1 179 ? 14.766 -2.052 -13.680 1.00 88.44 179 ASN A O 1
ATOM 1332 N N . THR A 1 180 ? 15.096 -0.169 -12.492 1.00 92.69 180 THR A N 1
ATOM 1333 C CA . THR A 1 180 ? 14.820 -0.793 -11.193 1.00 92.69 180 THR A CA 1
ATOM 1334 C C . THR A 1 180 ? 13.351 -1.175 -11.109 1.00 92.69 180 THR A C 1
ATOM 1336 O O . THR A 1 180 ? 12.469 -0.351 -11.385 1.00 92.69 180 THR A O 1
ATOM 1339 N N . GLN A 1 181 ? 13.095 -2.416 -10.712 1.00 95.25 181 GLN A N 1
ATOM 1340 C CA . GLN A 1 181 ? 11.758 -2.939 -10.516 1.00 95.25 181 GLN A CA 1
ATOM 1341 C C . GLN A 1 181 ? 11.346 -2.846 -9.053 1.00 95.25 181 GLN A C 1
ATOM 1343 O O . GLN A 1 181 ? 12.162 -2.813 -8.135 1.00 95.25 181 GLN A O 1
ATOM 1348 N N . VAL A 1 182 ? 10.040 -2.838 -8.823 1.00 96.00 182 VAL A N 1
ATOM 1349 C CA . VAL A 1 182 ? 9.475 -2.784 -7.475 1.00 96.00 182 VAL A CA 1
ATOM 1350 C C . VAL A 1 182 ? 9.921 -3.990 -6.637 1.00 96.00 182 VAL A C 1
ATOM 1352 O O . VAL A 1 182 ? 10.212 -3.818 -5.454 1.00 96.00 182 VAL A O 1
ATOM 1355 N N . ARG A 1 183 ? 10.083 -5.181 -7.234 1.00 94.62 183 ARG A N 1
ATOM 1356 C CA . ARG A 1 183 ? 10.626 -6.366 -6.540 1.00 94.62 183 ARG A CA 1
ATOM 1357 C C . ARG A 1 183 ? 12.025 -6.170 -5.950 1.00 94.62 183 ARG A C 1
ATOM 1359 O O . ARG A 1 183 ? 12.350 -6.832 -4.975 1.00 94.62 183 ARG A O 1
ATOM 1366 N N . ASP A 1 184 ? 12.831 -5.263 -6.502 1.00 91.62 184 ASP A N 1
ATOM 1367 C CA . ASP A 1 184 ? 14.207 -5.027 -6.042 1.00 91.62 184 ASP A CA 1
ATOM 1368 C C . ASP A 1 184 ? 14.257 -4.244 -4.721 1.00 91.62 184 ASP A C 1
ATOM 1370 O O . ASP A 1 184 ? 15.306 -4.157 -4.080 1.00 91.62 184 ASP A O 1
ATOM 1374 N N . ILE A 1 185 ? 13.128 -3.641 -4.332 1.00 89.50 185 ILE A N 1
ATOM 1375 C CA . ILE A 1 185 ? 13.024 -2.745 -3.175 1.00 89.50 185 ILE A CA 1
ATOM 1376 C C . ILE A 1 185 ? 11.934 -3.157 -2.184 1.00 89.50 185 ILE A C 1
ATOM 1378 O O . ILE A 1 185 ? 11.792 -2.521 -1.143 1.00 89.50 185 ILE A O 1
ATOM 1382 N N . SER A 1 186 ? 11.137 -4.168 -2.529 1.00 82.50 186 SER A N 1
ATOM 1383 C CA . SER A 1 186 ? 9.985 -4.599 -1.739 1.00 82.50 186 SER A CA 1
ATOM 1384 C C . SER A 1 186 ? 10.377 -5.771 -0.851 1.00 82.50 186 SER A C 1
ATOM 1386 O O . SER A 1 186 ? 10.804 -6.806 -1.359 1.00 82.50 186 SER A O 1
ATOM 1388 N N . GLY A 1 187 ? 10.230 -5.594 0.461 1.00 66.12 187 GLY A N 1
ATOM 1389 C CA . GLY A 1 187 ? 10.492 -6.600 1.490 1.00 66.12 187 GLY A CA 1
ATOM 1390 C C . GLY A 1 187 ? 10.196 -6.068 2.881 1.00 66.12 187 GLY A C 1
ATOM 1391 O O . GLY A 1 187 ? 10.396 -4.851 3.093 1.00 66.12 187 GLY A O 1
#

Sequence (187 aa):
MGVPAVMTMGEGGSPRSPEAKLGMQVEDLWDVQEPQLSPNEKLNACFEGVPVSAFPPAPENQVIEIKSDTSLAEAVKILSQHKILSAPVVDVDAPEDASWIDRYIGIVEFAGIVVWILHQSEPPSPRTPTSPSSATALAAAANGPKGLDLEGLDFGSEFAAATSGSFFEALTSSEFYKNTQVRDISG

Organism: Malus baccata (NCBI:txid106549)

InterPro domains:
  IPR000644 CBS domain [PS51371] (57-125)
  IPR046342 CBS domain superfamily [G3DSA:3.10.580.10] (50-185)
  IPR046342 CBS domain superfamily [SSF54631] (36-184)